Protein AF-A0A2E5HJ91-F1 (afdb_monomer)

Mean predicted aligned error: 7.05 Å

Structure (mmCIF, N/CA/C/O backbone):
data_AF-A0A2E5HJ91-F1
#
_entry.id   AF-A0A2E5HJ91-F1
#
loop_
_atom_site.group_PDB
_atom_site.id
_atom_site.type_symbol
_atom_site.label_atom_id
_atom_site.label_alt_id
_atom_site.label_comp_id
_atom_site.label_asym_id
_atom_site.label_entity_id
_atom_site.label_seq_id
_atom_site.pdbx_PDB_ins_code
_atom_site.Cartn_x
_atom_site.Cartn_y
_atom_site.Cartn_z
_atom_site.occupancy
_atom_site.B_iso_or_equiv
_atom_site.auth_seq_id
_atom_site.auth_comp_id
_atom_site.auth_asym_id
_atom_site.auth_atom_id
_atom_site.pdbx_PDB_model_num
ATOM 1 N N . MET A 1 1 ? 35.727 1.772 -7.667 1.00 57.59 1 MET A N 1
ATOM 2 C CA . MET A 1 1 ? 34.669 2.688 -8.154 1.00 57.59 1 MET A CA 1
ATOM 3 C C . MET A 1 1 ? 33.254 2.302 -7.682 1.00 57.59 1 MET A C 1
ATOM 5 O O . MET A 1 1 ? 32.363 3.127 -7.787 1.00 57.59 1 MET A O 1
ATOM 9 N N . SER A 1 2 ? 33.030 1.109 -7.103 1.00 76.69 2 SER A N 1
ATOM 10 C CA . SER A 1 2 ? 31.694 0.567 -6.776 1.00 76.69 2 SER A CA 1
ATOM 11 C C . SER A 1 2 ? 31.071 1.042 -5.450 1.00 76.69 2 SER A C 1
ATOM 13 O O . SER A 1 2 ? 29.870 1.290 -5.406 1.00 76.69 2 SER A O 1
ATOM 15 N N . ILE A 1 3 ? 31.854 1.215 -4.376 1.00 86.56 3 ILE A N 1
ATOM 16 C CA . ILE A 1 3 ? 31.324 1.603 -3.048 1.00 86.56 3 ILE A CA 1
ATOM 17 C C . ILE A 1 3 ? 30.774 3.040 -3.027 1.00 86.56 3 ILE A C 1
ATOM 19 O O . ILE A 1 3 ? 29.754 3.296 -2.390 1.00 86.56 3 ILE A O 1
ATOM 23 N N . LEU A 1 4 ? 31.407 3.957 -3.769 1.00 88.88 4 LEU A N 1
ATOM 24 C CA . LEU A 1 4 ? 30.994 5.365 -3.864 1.00 88.88 4 LEU A CA 1
ATOM 25 C C . LEU A 1 4 ? 29.628 5.555 -4.545 1.00 88.88 4 LEU A C 1
ATOM 27 O O . LEU A 1 4 ? 29.015 6.599 -4.365 1.00 88.88 4 LEU A O 1
ATOM 31 N N . ILE A 1 5 ? 29.152 4.563 -5.305 1.00 93.88 5 ILE A N 1
ATOM 32 C CA . ILE A 1 5 ? 27.813 4.549 -5.913 1.00 93.88 5 ILE A CA 1
ATOM 33 C C . ILE A 1 5 ? 26.846 3.719 -5.066 1.00 93.88 5 ILE A C 1
ATOM 35 O O . ILE A 1 5 ? 25.722 4.146 -4.814 1.00 93.88 5 ILE A O 1
ATOM 39 N N . LEU A 1 6 ? 27.293 2.558 -4.577 1.00 94.19 6 LEU A N 1
ATOM 40 C CA . LEU A 1 6 ? 26.449 1.636 -3.820 1.00 94.19 6 LEU A CA 1
ATOM 41 C C . LEU A 1 6 ? 25.923 2.245 -2.516 1.00 94.19 6 LEU A C 1
ATOM 43 O O . LEU A 1 6 ? 24.741 2.096 -2.225 1.00 94.19 6 LEU A O 1
ATOM 47 N N . ILE A 1 7 ? 26.768 2.932 -1.737 1.00 95.88 7 ILE A N 1
ATOM 48 C CA . ILE A 1 7 ? 26.336 3.518 -0.458 1.00 95.88 7 ILE A CA 1
ATOM 49 C C . ILE A 1 7 ? 25.258 4.596 -0.682 1.00 95.88 7 ILE A C 1
ATOM 51 O O . ILE A 1 7 ? 24.189 4.476 -0.080 1.00 95.88 7 ILE A O 1
ATOM 55 N N . PRO A 1 8 ? 25.455 5.605 -1.557 1.00 95.44 8 PRO A N 1
ATOM 56 C CA . PRO A 1 8 ? 24.397 6.565 -1.867 1.00 95.44 8 PRO A CA 1
ATOM 57 C C . PRO A 1 8 ? 23.131 5.920 -2.432 1.00 95.44 8 PRO A C 1
ATOM 59 O O . PRO A 1 8 ? 22.041 6.295 -2.012 1.00 95.44 8 PRO A O 1
ATOM 62 N N . ALA A 1 9 ? 23.256 4.933 -3.328 1.00 96.75 9 ALA A N 1
ATOM 63 C CA . ALA A 1 9 ? 22.115 4.203 -3.879 1.00 96.75 9 ALA A CA 1
ATOM 64 C C . ALA A 1 9 ? 21.312 3.482 -2.783 1.00 96.75 9 ALA A C 1
ATOM 66 O O . ALA A 1 9 ? 20.089 3.595 -2.738 1.00 96.75 9 ALA A O 1
ATOM 67 N N . ALA A 1 10 ? 21.994 2.795 -1.863 1.00 97.31 10 ALA A N 1
ATOM 68 C CA . ALA A 1 10 ? 21.364 2.115 -0.737 1.00 97.31 10 ALA A CA 1
ATOM 69 C C . ALA A 1 10 ? 20.653 3.105 0.196 1.00 97.31 10 ALA A C 1
ATOM 71 O O . ALA A 1 10 ? 19.482 2.919 0.515 1.00 97.31 10 ALA A O 1
ATOM 72 N N . ILE A 1 11 ? 21.323 4.191 0.590 1.00 97.81 11 ILE A N 1
ATOM 73 C CA . ILE A 1 11 ? 20.733 5.214 1.465 1.00 97.81 11 ILE A CA 1
ATOM 74 C C . ILE A 1 11 ? 19.507 5.853 0.798 1.00 97.81 11 ILE A C 1
ATOM 76 O O . ILE A 1 11 ? 18.452 5.948 1.426 1.00 97.81 11 ILE A O 1
ATOM 80 N N . ALA A 1 12 ? 19.626 6.248 -0.472 1.00 97.44 12 ALA A N 1
ATOM 81 C CA . ALA A 1 12 ? 18.547 6.876 -1.229 1.00 97.44 12 ALA A CA 1
ATOM 82 C C . ALA A 1 12 ? 17.372 5.925 -1.504 1.00 97.44 12 ALA A C 1
ATOM 84 O O . ALA A 1 12 ? 16.238 6.382 -1.598 1.00 97.44 12 ALA A O 1
ATOM 85 N N . GLY A 1 13 ? 17.614 4.616 -1.618 1.00 97.12 13 GLY A N 1
ATOM 86 C CA . GLY A 1 13 ? 16.552 3.620 -1.757 1.00 97.12 13 GLY A CA 1
ATOM 87 C C . GLY A 1 13 ? 15.851 3.294 -0.436 1.00 97.12 13 GLY A C 1
ATOM 88 O O . GLY A 1 13 ? 14.634 3.146 -0.414 1.00 97.12 13 GLY A O 1
ATOM 89 N N . ILE A 1 14 ? 16.593 3.219 0.674 1.00 98.31 14 ILE A N 1
ATOM 90 C CA . ILE A 1 14 ? 16.074 2.783 1.982 1.00 98.31 14 ILE A CA 1
ATOM 91 C C . ILE A 1 14 ? 15.371 3.918 2.726 1.00 98.31 14 ILE A C 1
ATOM 93 O O . ILE A 1 14 ? 14.223 3.772 3.147 1.00 98.31 14 ILE A O 1
ATOM 97 N N . VAL A 1 15 ? 16.051 5.052 2.919 1.00 98.38 15 VAL A N 1
ATOM 98 C CA . VAL A 1 15 ? 15.599 6.089 3.860 1.00 98.38 15 VAL A CA 1
ATOM 99 C C . VAL A 1 15 ? 14.235 6.672 3.471 1.00 98.38 15 VAL A C 1
ATOM 101 O O . VAL A 1 15 ? 13.348 6.687 4.328 1.00 98.38 15 VAL A O 1
ATOM 104 N N . PRO A 1 16 ? 13.993 7.090 2.212 1.00 98.06 16 PRO A N 1
ATOM 105 C CA . PRO A 1 16 ? 12.690 7.621 1.824 1.00 98.06 16 PRO A CA 1
ATOM 106 C C . PRO A 1 16 ? 11.561 6.597 1.964 1.00 98.06 16 PRO A C 1
ATOM 108 O O . PRO A 1 16 ? 10.458 6.967 2.356 1.00 98.06 16 PRO A O 1
ATOM 111 N N . MET A 1 17 ? 11.825 5.313 1.696 1.00 98.31 17 MET A N 1
ATOM 112 C CA . MET A 1 17 ? 10.803 4.263 1.778 1.00 98.31 17 MET A CA 1
ATOM 113 C C . MET A 1 17 ? 10.430 3.944 3.228 1.00 98.31 17 MET A C 1
ATOM 115 O O . MET A 1 17 ? 9.248 3.785 3.531 1.00 98.31 17 MET A O 1
ATOM 119 N N . LEU A 1 18 ? 11.407 3.941 4.144 1.00 98.12 18 LEU A N 1
ATOM 120 C CA . LEU A 1 18 ? 11.149 3.814 5.582 1.00 98.12 18 LEU A CA 1
ATOM 121 C C . LEU A 1 18 ? 10.367 5.012 6.138 1.00 98.12 18 LEU A C 1
ATOM 123 O O . LEU A 1 18 ? 9.458 4.8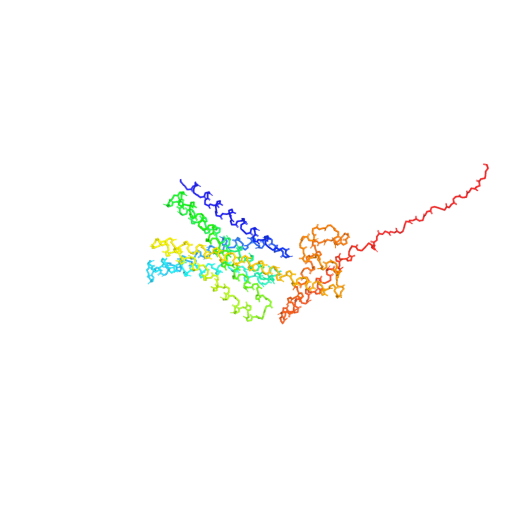36 6.953 1.00 98.12 18 LEU A O 1
ATOM 127 N N . ILE A 1 19 ? 10.676 6.229 5.681 1.00 97.69 19 ILE A N 1
ATOM 128 C CA . ILE A 1 19 ? 9.900 7.425 6.036 1.00 97.69 19 ILE A CA 1
ATOM 129 C C . ILE A 1 19 ? 8.469 7.290 5.506 1.00 97.69 19 ILE A C 1
ATOM 131 O O . ILE A 1 19 ? 7.522 7.465 6.270 1.00 97.69 19 ILE A O 1
ATOM 135 N N . ALA A 1 20 ? 8.300 6.927 4.233 1.00 96.81 20 ALA A N 1
ATOM 136 C CA . ALA A 1 20 ? 6.992 6.795 3.602 1.00 96.81 20 ALA A CA 1
ATOM 137 C C . ALA A 1 20 ? 6.108 5.758 4.311 1.00 96.81 20 ALA A C 1
ATOM 139 O O . ALA A 1 20 ? 4.974 6.075 4.669 1.00 96.81 20 ALA A O 1
ATOM 140 N N . VAL A 1 21 ? 6.622 4.553 4.596 1.00 96.62 21 VAL A N 1
ATOM 141 C CA . VAL A 1 21 ? 5.831 3.519 5.289 1.00 96.62 21 VAL A CA 1
ATOM 142 C C . VAL A 1 21 ? 5.484 3.941 6.718 1.00 96.62 21 VAL A C 1
ATOM 144 O O . VAL A 1 21 ? 4.377 3.678 7.179 1.00 96.62 21 VAL A O 1
ATOM 147 N N . THR A 1 22 ? 6.374 4.674 7.397 1.00 95.25 22 THR A N 1
ATOM 148 C CA . THR A 1 22 ? 6.100 5.226 8.734 1.00 95.25 22 THR A CA 1
ATOM 149 C C . THR A 1 22 ? 4.990 6.277 8.687 1.00 95.25 22 THR A C 1
ATOM 151 O O . THR A 1 22 ? 4.092 6.259 9.528 1.00 95.25 22 THR A O 1
ATOM 154 N N . VAL A 1 23 ? 5.011 7.166 7.688 1.00 93.62 23 VAL A N 1
ATOM 155 C CA . VAL A 1 23 ? 3.958 8.171 7.480 1.00 93.62 23 VAL A CA 1
ATOM 156 C C . VAL A 1 23 ? 2.615 7.495 7.215 1.00 93.62 23 VAL A C 1
ATOM 158 O O . VAL A 1 23 ? 1.631 7.862 7.852 1.00 93.62 23 VAL A O 1
ATOM 161 N N . ILE A 1 24 ? 2.573 6.482 6.340 1.00 91.94 24 ILE A N 1
ATOM 162 C CA . ILE A 1 24 ? 1.350 5.718 6.051 1.00 91.94 24 ILE A CA 1
ATOM 163 C C . ILE A 1 24 ? 0.840 4.989 7.296 1.00 91.94 24 ILE A C 1
ATOM 165 O O . ILE A 1 24 ? -0.343 5.080 7.610 1.00 91.94 24 ILE A O 1
ATOM 169 N N . TYR A 1 25 ? 1.724 4.339 8.051 1.00 91.50 25 TYR A N 1
ATOM 170 C CA . TYR A 1 25 ? 1.371 3.685 9.311 1.00 91.50 25 TYR A CA 1
ATOM 171 C C . TYR A 1 25 ? 0.753 4.664 10.326 1.00 91.50 25 TYR A C 1
ATOM 173 O O . TYR A 1 25 ? -0.153 4.310 11.077 1.00 91.50 25 TYR A O 1
ATOM 181 N N . TRP A 1 26 ? 1.198 5.922 10.341 1.00 88.69 26 TRP A N 1
ATOM 182 C CA . TRP A 1 26 ? 0.639 6.955 11.218 1.00 88.69 26 TRP A CA 1
ATOM 183 C C . TRP A 1 26 ? -0.689 7.545 10.738 1.00 88.69 26 TRP A C 1
ATOM 185 O O . TRP A 1 26 ? -1.338 8.249 11.522 1.00 88.69 26 TRP A O 1
ATOM 195 N N . LEU A 1 27 ? -1.108 7.277 9.496 1.00 82.31 27 LEU A N 1
ATOM 196 C CA . LEU A 1 27 ? -2.421 7.703 9.010 1.00 82.31 27 LEU A CA 1
ATOM 197 C C . LEU A 1 27 ? -3.549 7.012 9.774 1.00 82.31 27 LEU A C 1
ATOM 199 O O . LEU A 1 27 ? -4.577 7.649 10.000 1.00 82.31 27 LEU A O 1
ATOM 203 N N . ASP A 1 28 ? -3.346 5.776 10.233 1.00 79.69 28 ASP A N 1
ATOM 204 C CA . ASP A 1 28 ? -4.313 5.093 11.083 1.00 79.69 28 ASP A CA 1
ATOM 205 C C . ASP A 1 28 ? -4.305 5.649 12.516 1.00 79.69 28 ASP A C 1
ATOM 207 O O . ASP A 1 28 ? -3.309 5.633 13.257 1.00 79.69 28 ASP A O 1
ATOM 211 N N . ARG A 1 29 ? -5.458 6.202 12.900 1.00 75.94 29 ARG A N 1
ATOM 212 C CA . ARG A 1 29 ? -5.679 6.901 14.173 1.00 75.94 29 ARG A CA 1
ATOM 213 C C . ARG A 1 29 ? -6.589 6.135 15.128 1.00 75.94 29 ARG A C 1
ATOM 215 O O . ARG A 1 29 ? -6.616 6.480 16.317 1.00 75.94 29 ARG A O 1
ATOM 222 N N . TYR A 1 30 ? -7.354 5.165 14.633 1.00 71.50 30 TYR A N 1
ATOM 223 C CA . TYR A 1 30 ? -8.447 4.549 15.386 1.00 71.50 30 TYR A CA 1
ATOM 224 C C . TYR A 1 30 ? -8.104 3.135 15.834 1.00 71.50 30 TYR A C 1
ATOM 226 O O . TYR A 1 30 ? -8.298 2.837 17.016 1.00 71.50 30 TYR A O 1
ATOM 234 N N . GLU A 1 31 ? -7.524 2.320 14.953 1.00 73.88 31 GLU A N 1
ATOM 235 C CA . GLU A 1 31 ? -7.209 0.919 15.230 1.00 73.88 31 GLU A CA 1
ATOM 236 C C . GLU A 1 31 ? -5.851 0.518 14.646 1.00 73.88 31 GLU A C 1
ATOM 238 O O . GLU A 1 31 ? -5.748 -0.395 13.844 1.00 73.88 31 GLU A O 1
ATOM 243 N N . ARG A 1 32 ? -4.784 1.180 15.116 1.00 79.94 32 ARG A N 1
ATOM 244 C CA . ARG A 1 32 ? -3.428 0.931 14.611 1.00 79.94 32 ARG A CA 1
ATOM 245 C C . ARG A 1 32 ? -3.076 -0.547 14.571 1.00 79.94 32 ARG A C 1
ATOM 247 O O . ARG A 1 32 ? -3.004 -1.212 15.612 1.00 79.94 32 ARG A O 1
ATOM 254 N N . GLU A 1 33 ? -2.738 -0.985 13.370 1.00 85.31 33 GLU A N 1
ATOM 255 C CA . GLU A 1 33 ? -2.233 -2.320 13.121 1.00 85.31 33 GLU A CA 1
ATOM 256 C C . GLU A 1 33 ? -0.930 -2.608 13.887 1.00 85.31 33 GLU A C 1
ATOM 258 O O . GLU A 1 33 ? -0.134 -1.703 14.162 1.00 85.31 33 GLU A O 1
ATOM 263 N N . PRO A 1 34 ? -0.655 -3.870 14.257 1.00 89.62 34 PRO A N 1
ATOM 264 C CA . PRO A 1 34 ? 0.615 -4.224 14.866 1.00 89.62 34 PRO A CA 1
ATOM 265 C C . PRO A 1 34 ? 1.779 -3.867 13.936 1.00 89.62 34 PRO A C 1
ATOM 267 O O . PRO A 1 34 ? 1.899 -4.400 12.834 1.00 89.62 34 PRO A O 1
ATOM 270 N N . TRP A 1 35 ? 2.686 -3.003 14.401 1.00 92.44 35 TRP A N 1
ATOM 271 C CA . TRP A 1 35 ? 3.810 -2.520 13.586 1.00 92.44 35 TRP A CA 1
ATOM 272 C C . TRP A 1 35 ? 4.659 -3.656 12.989 1.00 92.44 35 TRP A C 1
ATOM 274 O O . TRP A 1 35 ? 5.201 -3.513 11.897 1.00 92.44 35 TRP A O 1
ATOM 284 N N . TRP A 1 36 ? 4.758 -4.796 13.684 1.00 94.12 36 TRP A N 1
ATOM 285 C CA . TRP A 1 36 ? 5.512 -5.959 13.220 1.00 94.12 36 TRP A CA 1
ATOM 286 C C . TRP A 1 36 ? 4.867 -6.627 11.997 1.00 94.12 36 TRP A C 1
ATOM 288 O O . TRP A 1 36 ? 5.593 -7.156 11.161 1.00 94.12 36 TRP A O 1
ATOM 298 N N . LEU A 1 37 ? 3.535 -6.571 11.851 1.00 95.38 37 LEU A N 1
ATOM 299 C CA . LEU A 1 37 ? 2.841 -7.052 10.653 1.00 95.38 37 LEU A CA 1
ATOM 300 C C . LEU A 1 37 ? 3.120 -6.130 9.470 1.00 95.38 37 LEU A C 1
ATOM 302 O O . LEU A 1 37 ? 3.474 -6.607 8.396 1.00 95.38 37 LEU A O 1
ATOM 306 N N . VAL A 1 38 ? 3.037 -4.813 9.678 1.00 96.69 38 VAL A N 1
ATOM 307 C CA . VAL A 1 38 ? 3.376 -3.820 8.646 1.00 96.69 38 VAL A CA 1
ATOM 308 C C . VAL A 1 38 ? 4.830 -3.991 8.200 1.00 96.69 38 VAL A C 1
ATOM 310 O O . VAL A 1 38 ? 5.109 -4.026 7.003 1.00 96.69 38 VAL A O 1
ATOM 313 N N . ALA A 1 39 ? 5.752 -4.180 9.149 1.00 97.38 39 ALA A N 1
ATOM 314 C CA . ALA A 1 39 ? 7.156 -4.456 8.862 1.00 97.38 39 ALA A CA 1
ATOM 315 C C . ALA A 1 39 ? 7.346 -5.776 8.099 1.00 97.38 39 ALA A C 1
ATOM 317 O O . ALA A 1 39 ? 8.118 -5.816 7.148 1.00 97.38 39 ALA A O 1
ATOM 318 N N . LEU A 1 40 ? 6.628 -6.843 8.463 1.00 97.81 40 LEU A N 1
ATOM 319 C CA . LEU A 1 40 ? 6.690 -8.126 7.761 1.00 97.81 40 LEU A CA 1
ATOM 320 C C . LEU A 1 40 ? 6.191 -8.006 6.318 1.00 97.81 40 LEU A C 1
ATOM 322 O O . LEU A 1 40 ? 6.826 -8.542 5.415 1.00 97.81 40 LEU A O 1
ATOM 326 N N . VAL A 1 41 ? 5.098 -7.279 6.083 1.00 98.19 41 VAL A N 1
ATOM 327 C CA . VAL A 1 41 ? 4.562 -7.050 4.733 1.00 98.19 41 VAL A CA 1
ATOM 328 C C . VAL A 1 41 ? 5.491 -6.159 3.905 1.00 98.19 41 VAL A C 1
ATOM 330 O O . VAL A 1 41 ? 5.727 -6.443 2.733 1.00 98.19 41 VAL A O 1
ATOM 333 N N . PHE A 1 42 ? 6.088 -5.135 4.516 1.00 98.62 42 PHE A N 1
ATOM 334 C CA . PHE A 1 42 ? 7.126 -4.325 3.879 1.00 98.62 42 PHE A CA 1
ATOM 335 C C . PHE A 1 42 ? 8.347 -5.169 3.487 1.00 98.62 42 PHE A C 1
ATOM 337 O O . PHE A 1 42 ? 8.801 -5.122 2.345 1.00 98.62 42 PHE A O 1
ATOM 344 N N . LEU A 1 43 ? 8.855 -5.995 4.407 1.00 98.50 43 LEU A N 1
ATOM 345 C CA . LEU A 1 43 ? 9.980 -6.895 4.145 1.00 98.50 43 LEU A CA 1
ATOM 346 C C . LEU A 1 43 ? 9.632 -7.957 3.101 1.00 98.50 43 LEU A C 1
ATOM 348 O O . LEU A 1 43 ? 10.480 -8.294 2.275 1.00 98.50 43 LEU A O 1
ATOM 352 N N . TRP A 1 44 ? 8.390 -8.449 3.092 1.00 98.69 44 TRP A N 1
ATOM 353 C CA . TRP A 1 44 ? 7.909 -9.302 2.016 1.00 98.69 44 TRP A CA 1
ATOM 354 C C . TRP A 1 44 ? 7.998 -8.575 0.684 1.00 98.69 44 TRP A C 1
ATOM 356 O O . TRP A 1 44 ? 8.622 -9.108 -0.220 1.00 98.69 44 TRP A O 1
ATOM 366 N N . GLY A 1 45 ? 7.443 -7.366 0.560 1.00 98.56 45 GLY A N 1
ATOM 367 C CA . GLY A 1 45 ? 7.543 -6.573 -0.665 1.00 98.56 45 GLY A CA 1
ATOM 368 C C . GLY A 1 45 ? 8.988 -6.425 -1.138 1.00 98.56 45 GLY A C 1
ATOM 369 O O . GLY A 1 45 ? 9.286 -6.714 -2.292 1.00 98.56 45 GLY A O 1
ATOM 370 N N . ALA A 1 46 ? 9.888 -6.076 -0.216 1.00 98.56 46 ALA A N 1
ATOM 371 C CA . ALA A 1 46 ? 11.302 -5.847 -0.489 1.00 98.56 46 ALA A CA 1
ATOM 372 C C . ALA A 1 46 ? 12.083 -7.091 -0.926 1.00 98.56 46 ALA A C 1
ATOM 374 O O . ALA A 1 46 ? 12.979 -6.984 -1.764 1.00 98.56 46 ALA A O 1
ATOM 375 N N . ILE A 1 47 ? 11.788 -8.251 -0.337 1.00 98.19 47 ILE A N 1
ATOM 376 C CA . ILE A 1 47 ? 12.575 -9.475 -0.526 1.00 98.19 47 ILE A CA 1
ATOM 377 C C . ILE A 1 47 ? 11.788 -10.495 -1.343 1.00 98.19 47 ILE A C 1
ATOM 379 O O . ILE A 1 47 ? 12.230 -10.896 -2.414 1.00 98.19 47 ILE A O 1
ATOM 383 N N . GLY A 1 48 ? 10.625 -10.914 -0.845 1.00 97.69 48 GLY A N 1
ATOM 384 C CA . GLY A 1 48 ? 9.766 -11.900 -1.499 1.00 97.69 48 GLY A CA 1
ATOM 385 C C . GLY A 1 48 ? 9.160 -11.361 -2.792 1.00 97.69 48 GLY A C 1
ATOM 386 O O . GLY A 1 48 ? 9.389 -11.927 -3.855 1.00 97.69 48 GLY A O 1
ATOM 387 N N . GLY A 1 49 ? 8.439 -10.242 -2.717 1.00 97.62 49 GLY A N 1
ATOM 388 C CA . GLY A 1 49 ? 7.805 -9.577 -3.853 1.00 97.62 49 GLY A CA 1
ATOM 389 C C . GLY A 1 49 ? 8.804 -9.278 -4.966 1.00 97.62 49 GLY A C 1
ATOM 390 O O . GLY A 1 49 ? 8.612 -9.750 -6.088 1.00 97.62 49 GLY A O 1
ATOM 391 N N . THR A 1 50 ? 9.891 -8.570 -4.641 1.00 97.50 50 THR A N 1
ATOM 392 C CA . THR A 1 50 ? 10.959 -8.246 -5.600 1.00 97.50 50 THR A CA 1
ATOM 393 C C . THR A 1 50 ? 11.692 -9.488 -6.093 1.00 97.50 50 THR A C 1
ATOM 395 O O . THR A 1 50 ? 11.886 -9.633 -7.292 1.00 97.50 50 THR A O 1
ATOM 398 N N . GLY A 1 51 ? 12.065 -10.424 -5.215 1.00 97.00 51 GLY A N 1
ATOM 399 C CA . GLY A 1 51 ? 12.801 -11.632 -5.600 1.00 97.00 51 GLY A CA 1
ATOM 400 C C . GLY A 1 51 ? 12.011 -12.540 -6.546 1.00 97.00 51 GLY A C 1
ATOM 401 O O . GLY A 1 51 ? 12.503 -12.889 -7.621 1.00 97.00 51 GLY A O 1
ATOM 402 N N . PHE A 1 52 ? 10.766 -12.876 -6.189 1.00 96.94 52 PHE A N 1
ATOM 403 C CA . PHE A 1 52 ? 9.875 -13.645 -7.064 1.00 96.94 52 PHE A CA 1
ATOM 404 C C . PHE A 1 52 ? 9.527 -12.868 -8.335 1.00 96.94 52 PHE A C 1
ATOM 406 O O . PHE A 1 52 ? 9.527 -13.451 -9.417 1.00 96.94 52 PHE A O 1
ATOM 413 N N . GLY A 1 53 ? 9.282 -11.558 -8.219 1.00 97.00 53 GLY A N 1
ATOM 414 C CA . GLY A 1 53 ? 9.015 -10.677 -9.354 1.00 97.00 53 GLY A CA 1
ATOM 415 C C . GLY A 1 53 ? 10.153 -10.703 -10.371 1.00 97.00 53 GLY A C 1
ATOM 416 O O . GLY A 1 53 ? 9.928 -11.038 -11.530 1.00 97.00 53 GLY A O 1
ATOM 417 N N . CYS A 1 54 ? 11.392 -10.468 -9.932 1.00 95.81 54 CYS A N 1
ATOM 418 C CA . CYS A 1 54 ? 12.581 -10.526 -10.781 1.00 95.81 54 CYS A CA 1
ATOM 419 C C . CYS A 1 54 ? 12.762 -11.896 -11.448 1.00 95.81 54 CYS A C 1
ATOM 421 O O . CYS A 1 54 ? 13.070 -11.950 -12.640 1.00 95.81 54 CYS A O 1
ATOM 423 N N . PHE A 1 55 ? 12.562 -12.996 -10.715 1.00 97.00 55 PHE A N 1
ATOM 424 C CA . PHE A 1 55 ? 12.675 -14.351 -11.265 1.00 97.00 55 PHE A CA 1
ATOM 425 C C . PHE A 1 55 ? 11.647 -14.611 -12.377 1.00 97.00 55 PHE A C 1
ATOM 427 O O . PHE A 1 55 ? 12.008 -15.025 -13.484 1.00 97.00 55 PHE A O 1
ATOM 434 N N . CYS A 1 56 ? 10.372 -14.327 -12.102 1.00 97.25 56 CYS A N 1
ATOM 435 C CA . CYS A 1 56 ? 9.282 -14.508 -13.055 1.00 97.25 56 CYS A CA 1
ATOM 436 C C . CYS A 1 56 ? 9.436 -13.581 -14.267 1.00 97.25 56 CYS A C 1
ATOM 438 O O . CYS A 1 56 ? 9.364 -14.055 -15.400 1.00 97.25 56 CYS A O 1
ATOM 440 N N . ASN A 1 57 ? 9.722 -12.294 -14.043 1.00 96.81 57 ASN A N 1
ATOM 441 C CA . ASN A 1 57 ? 9.945 -11.315 -15.106 1.00 96.81 57 ASN A CA 1
ATOM 442 C C . ASN A 1 57 ? 11.079 -11.762 -16.028 1.00 96.81 57 ASN A C 1
ATOM 444 O O . ASN A 1 57 ? 10.876 -11.843 -17.233 1.00 96.81 57 ASN A O 1
ATOM 448 N N . SER A 1 58 ? 12.243 -12.120 -15.477 1.00 94.69 58 SER A N 1
ATOM 449 C CA . SER A 1 58 ? 13.402 -12.527 -16.286 1.00 94.69 58 SER A CA 1
ATOM 450 C C . SER A 1 58 ? 13.094 -13.756 -17.143 1.00 94.69 58 S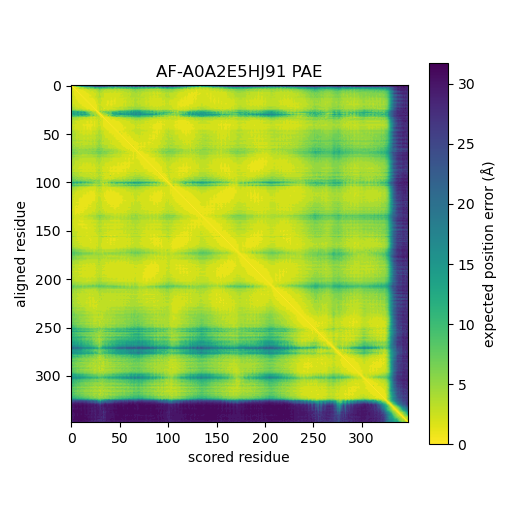ER A C 1
ATOM 452 O O . SER A 1 58 ? 13.451 -13.799 -18.317 1.00 94.69 58 SER A O 1
ATOM 454 N N . THR A 1 59 ? 12.383 -14.735 -16.575 1.00 96.81 59 THR A N 1
ATOM 455 C CA . THR A 1 59 ? 12.015 -15.973 -17.277 1.00 96.81 59 THR A CA 1
ATOM 456 C C . THR A 1 59 ? 11.015 -15.710 -18.404 1.00 96.81 59 THR A C 1
ATOM 458 O O . THR A 1 59 ? 11.207 -16.169 -19.528 1.00 96.81 59 THR A O 1
ATOM 461 N N . ILE A 1 60 ? 9.952 -14.951 -18.123 1.00 97.12 60 ILE A N 1
ATOM 462 C CA . ILE A 1 60 ? 8.894 -14.666 -19.099 1.00 97.12 60 ILE A CA 1
ATOM 463 C C . ILE A 1 60 ? 9.420 -13.745 -20.206 1.00 97.12 60 ILE A C 1
ATOM 465 O O . ILE A 1 60 ? 9.169 -14.007 -21.380 1.00 97.12 60 ILE A O 1
ATOM 469 N N . ILE A 1 61 ? 10.187 -12.706 -19.859 1.00 96.38 61 ILE A N 1
ATOM 470 C CA . ILE A 1 61 ? 10.752 -11.755 -20.826 1.00 96.38 61 ILE A CA 1
ATOM 471 C C . ILE A 1 61 ? 11.757 -12.447 -21.751 1.00 96.38 61 ILE A C 1
ATOM 473 O O . ILE A 1 61 ? 11.713 -12.204 -22.952 1.00 96.38 61 ILE A O 1
ATOM 477 N N . ALA A 1 62 ? 12.593 -13.360 -21.244 1.00 96.50 62 ALA A N 1
ATOM 478 C CA . ALA A 1 62 ? 13.484 -14.158 -22.091 1.00 96.50 62 ALA A CA 1
ATOM 479 C C . ALA A 1 62 ? 12.708 -15.046 -23.083 1.00 96.50 62 ALA A C 1
ATOM 481 O O . ALA A 1 62 ? 13.107 -15.201 -24.238 1.00 96.50 62 ALA A O 1
ATOM 482 N N . GLY A 1 63 ? 11.568 -15.602 -22.659 1.00 96.88 63 GLY A N 1
ATOM 483 C CA . GLY A 1 63 ? 10.663 -16.328 -23.551 1.00 96.88 63 GLY A CA 1
ATOM 484 C C . GLY A 1 63 ? 10.051 -15.430 -24.630 1.00 96.88 63 GLY A C 1
ATOM 485 O O . GLY A 1 63 ? 10.026 -15.809 -25.800 1.00 96.88 63 GLY A O 1
ATOM 486 N N . VAL A 1 64 ? 9.604 -14.224 -24.259 1.00 96.75 64 VAL A N 1
ATOM 487 C CA . VAL A 1 64 ? 9.091 -13.219 -25.207 1.00 96.75 64 VAL A CA 1
ATOM 488 C C . VAL A 1 64 ? 10.166 -12.821 -26.215 1.00 96.75 64 VAL A C 1
ATOM 490 O O . VAL A 1 64 ? 9.881 -12.808 -27.407 1.00 96.75 64 VAL A O 1
ATOM 493 N N . ASP A 1 65 ? 11.392 -12.561 -25.763 1.00 96.94 65 ASP A N 1
ATOM 494 C CA . ASP A 1 65 ? 12.532 -12.246 -26.630 1.00 96.94 65 ASP A CA 1
ATOM 495 C C . ASP A 1 65 ? 12.814 -13.380 -27.626 1.00 96.94 65 ASP A C 1
ATOM 497 O O . ASP A 1 65 ? 12.915 -13.155 -28.829 1.00 96.94 65 ASP A O 1
ATOM 501 N N . THR A 1 66 ? 12.812 -14.628 -27.150 1.00 97.31 66 THR A N 1
ATOM 502 C CA . THR A 1 66 ? 13.050 -15.810 -27.994 1.00 97.31 66 THR A CA 1
ATOM 503 C C . THR A 1 66 ? 11.984 -15.985 -29.085 1.00 97.31 66 THR A C 1
ATOM 505 O O . THR A 1 66 ? 12.299 -16.423 -30.190 1.00 97.31 66 THR A O 1
ATOM 508 N N . VAL A 1 67 ? 10.716 -15.683 -28.784 1.00 97.31 67 VAL A N 1
ATOM 509 C CA . VAL A 1 67 ? 9.581 -15.961 -29.684 1.00 97.31 67 VAL A CA 1
ATOM 510 C C . VAL A 1 67 ? 9.225 -14.767 -30.573 1.00 97.31 67 VAL A C 1
ATOM 512 O O . VAL A 1 67 ? 8.867 -14.957 -31.734 1.00 97.31 67 VAL A O 1
ATOM 515 N N . LEU A 1 68 ? 9.285 -13.549 -30.032 1.00 96.75 68 LEU A N 1
ATOM 516 C CA . LEU A 1 68 ? 8.806 -12.316 -30.671 1.00 96.75 68 LEU A CA 1
ATOM 517 C C . LEU A 1 68 ? 9.931 -11.314 -30.978 1.00 96.75 68 LEU A C 1
ATOM 519 O O . LEU A 1 68 ? 9.685 -10.330 -31.675 1.00 96.75 68 LEU A O 1
ATOM 523 N N . GLY A 1 69 ? 11.149 -11.562 -30.493 1.00 96.88 69 GLY A N 1
ATOM 524 C CA . GLY A 1 69 ? 12.322 -10.717 -30.697 1.00 96.88 69 GLY A CA 1
ATOM 525 C C . GLY A 1 69 ? 12.494 -9.604 -29.659 1.00 96.88 69 GLY A C 1
ATOM 526 O O . GLY A 1 69 ? 11.572 -9.240 -28.921 1.00 96.88 69 GLY A O 1
ATOM 527 N N . ALA A 1 70 ? 13.696 -9.024 -29.656 1.00 94.62 70 ALA A N 1
ATOM 528 C CA . ALA A 1 70 ? 14.137 -8.046 -28.662 1.00 94.62 70 ALA A CA 1
ATOM 529 C C . ALA A 1 70 ? 13.280 -6.776 -28.630 1.00 94.62 70 ALA A C 1
ATOM 531 O O . ALA A 1 70 ? 12.965 -6.269 -27.554 1.00 94.62 70 ALA A O 1
ATOM 532 N N . ASP A 1 71 ? 12.846 -6.281 -29.791 1.00 93.50 71 ASP A N 1
ATOM 533 C CA . ASP A 1 71 ? 12.007 -5.081 -29.866 1.00 93.50 71 ASP A CA 1
ATOM 534 C C . ASP A 1 71 ? 10.663 -5.295 -29.162 1.00 93.50 71 ASP A C 1
ATOM 536 O O . ASP A 1 71 ? 10.220 -4.445 -28.387 1.00 93.50 71 ASP A O 1
ATOM 540 N N . ALA A 1 72 ? 10.038 -6.460 -29.365 1.00 94.69 72 ALA A N 1
ATOM 541 C CA . ALA A 1 72 ? 8.809 -6.819 -28.669 1.00 94.69 72 ALA A CA 1
ATOM 542 C C . ALA A 1 72 ? 9.057 -6.995 -27.164 1.00 94.69 72 ALA A C 1
ATOM 544 O O . ALA A 1 72 ? 8.270 -6.499 -26.356 1.00 94.69 72 ALA A O 1
ATOM 545 N N . ALA A 1 73 ? 10.159 -7.641 -26.772 1.00 95.44 73 ALA A N 1
ATOM 546 C CA . ALA A 1 73 ? 10.520 -7.841 -25.368 1.00 95.44 73 ALA A CA 1
ATOM 547 C C . ALA A 1 73 ? 10.753 -6.520 -24.612 1.00 95.44 73 ALA A C 1
ATOM 549 O O . ALA A 1 73 ? 10.290 -6.378 -23.478 1.00 95.44 73 ALA A O 1
ATOM 550 N N . ASN A 1 74 ? 11.379 -5.529 -25.256 1.00 93.69 74 ASN A N 1
ATOM 551 C CA . ASN A 1 74 ? 11.634 -4.198 -24.691 1.00 93.69 74 ASN A CA 1
ATOM 552 C C . ASN A 1 74 ? 10.351 -3.404 -24.392 1.00 93.69 74 ASN A C 1
ATOM 554 O O . ASN A 1 74 ? 10.362 -2.518 -23.537 1.00 93.69 74 ASN A O 1
ATOM 558 N N . TRP A 1 75 ? 9.241 -3.733 -25.057 1.00 96.00 75 TRP A N 1
ATOM 559 C CA . TRP A 1 75 ? 7.924 -3.157 -24.783 1.00 96.00 75 TRP A CA 1
ATOM 560 C C . TRP A 1 75 ? 7.088 -4.035 -23.855 1.00 96.00 75 TRP A C 1
ATOM 562 O O . TRP A 1 75 ? 6.654 -3.595 -22.793 1.00 96.00 75 TRP A O 1
ATOM 572 N N . ILE A 1 76 ? 6.867 -5.292 -24.234 1.00 97.19 76 ILE A N 1
ATOM 573 C CA . ILE A 1 76 ? 5.975 -6.217 -23.526 1.00 97.19 76 ILE A CA 1
ATOM 574 C C . ILE A 1 76 ? 6.492 -6.501 -22.113 1.00 97.19 76 ILE A C 1
ATOM 576 O O . ILE A 1 76 ? 5.696 -6.589 -21.178 1.00 97.19 76 ILE A O 1
ATOM 580 N N . GLY A 1 77 ? 7.810 -6.604 -21.933 1.00 97.38 77 GLY A N 1
ATOM 581 C CA . GLY A 1 77 ? 8.424 -6.884 -20.640 1.00 97.38 77 GLY A CA 1
ATOM 582 C C . GLY A 1 77 ? 8.076 -5.850 -19.568 1.00 97.38 77 GLY A C 1
ATOM 583 O O . GLY A 1 77 ? 7.354 -6.183 -18.626 1.00 97.38 77 GLY A O 1
ATOM 584 N N . PRO A 1 78 ? 8.535 -4.594 -19.695 1.00 96.25 78 PRO A N 1
ATOM 585 C CA . PRO A 1 78 ? 8.263 -3.568 -18.694 1.00 96.25 78 PRO A CA 1
ATOM 586 C C . PRO A 1 78 ? 6.794 -3.128 -18.658 1.00 96.25 78 PRO A C 1
ATOM 588 O O . PRO A 1 78 ? 6.298 -2.803 -17.584 1.00 96.25 78 PRO A O 1
ATOM 591 N N . VAL A 1 79 ? 6.074 -3.108 -19.787 1.00 98.00 79 VAL A N 1
ATOM 592 C CA . VAL A 1 79 ? 4.718 -2.522 -19.843 1.00 98.00 79 VAL A CA 1
ATOM 593 C C . VAL A 1 79 ? 3.620 -3.517 -19.470 1.00 98.00 79 VAL A C 1
ATOM 595 O O . VAL A 1 79 ? 2.590 -3.112 -18.940 1.00 98.00 79 VAL A O 1
ATOM 598 N N . ILE A 1 80 ? 3.815 -4.812 -19.733 1.00 98.12 80 ILE A N 1
ATOM 599 C CA . ILE A 1 80 ? 2.776 -5.834 -19.538 1.00 98.12 80 ILE A CA 1
ATOM 600 C C . ILE A 1 80 ? 3.222 -6.868 -18.507 1.00 98.12 80 ILE A C 1
ATOM 602 O O . ILE A 1 80 ? 2.544 -7.054 -17.498 1.00 98.12 80 ILE A O 1
ATOM 606 N N . VAL A 1 81 ? 4.358 -7.532 -18.733 1.00 98.19 81 VAL A N 1
ATOM 607 C CA . VAL A 1 81 ? 4.804 -8.653 -17.888 1.00 98.19 81 VAL A CA 1
ATOM 608 C C . VAL A 1 81 ? 5.092 -8.181 -16.467 1.00 98.19 81 VAL A C 1
ATOM 610 O O . VAL A 1 81 ? 4.521 -8.733 -15.528 1.00 98.19 81 VAL A O 1
ATOM 613 N N . ALA A 1 82 ? 5.911 -7.140 -16.310 1.00 97.69 82 ALA A N 1
ATOM 614 C CA . ALA A 1 82 ? 6.298 -6.625 -15.002 1.00 97.69 82 ALA A CA 1
ATOM 615 C C . ALA A 1 82 ? 5.082 -6.199 -14.149 1.00 97.69 82 ALA A C 1
ATOM 617 O O . ALA A 1 82 ? 4.925 -6.739 -13.055 1.00 97.69 82 ALA A O 1
ATOM 618 N N . PRO A 1 83 ? 4.143 -5.357 -14.624 1.00 98.38 83 PRO A N 1
ATOM 619 C CA . PRO A 1 83 ? 2.945 -5.011 -13.858 1.00 98.38 83 PRO A CA 1
ATOM 620 C C . PRO A 1 83 ? 2.090 -6.216 -13.467 1.00 98.38 83 PRO A C 1
ATOM 622 O O . PRO A 1 83 ? 1.654 -6.315 -12.320 1.00 98.38 83 PRO A O 1
ATOM 625 N N . LEU A 1 84 ? 1.861 -7.150 -14.397 1.00 98.50 84 LEU A N 1
ATOM 626 C CA . LEU A 1 84 ? 1.046 -8.333 -14.127 1.00 98.50 84 LEU A CA 1
ATOM 627 C C . LEU A 1 84 ? 1.673 -9.217 -13.048 1.00 98.50 84 LEU A C 1
ATOM 629 O O . LEU A 1 84 ? 0.975 -9.654 -12.134 1.00 98.50 84 LEU A O 1
ATOM 633 N N . VAL A 1 85 ? 2.972 -9.483 -13.156 1.00 98.38 85 VAL A N 1
ATOM 634 C CA . VAL A 1 85 ? 3.698 -10.370 -12.246 1.00 98.38 85 VAL A CA 1
ATOM 635 C C . VAL A 1 85 ? 3.905 -9.700 -10.895 1.00 98.38 85 VAL A C 1
ATOM 637 O O . VAL A 1 85 ? 3.582 -10.275 -9.857 1.00 98.38 85 VAL A O 1
ATOM 640 N N . GLU A 1 86 ? 4.432 -8.482 -10.887 1.00 98.50 86 GLU A N 1
ATOM 641 C CA . GLU A 1 86 ? 4.892 -7.847 -9.660 1.00 98.50 86 GLU A CA 1
ATOM 642 C C . GLU A 1 86 ? 3.749 -7.442 -8.737 1.00 98.50 86 GLU A C 1
ATOM 644 O O . GLU A 1 86 ? 3.891 -7.545 -7.522 1.00 98.50 86 GLU A O 1
ATOM 649 N N . GLU A 1 87 ? 2.609 -6.983 -9.265 1.00 98.44 87 GLU A N 1
ATOM 650 C CA . GLU A 1 87 ? 1.471 -6.668 -8.393 1.00 98.44 87 GLU A CA 1
ATOM 651 C C . GLU A 1 87 ? 0.938 -7.933 -7.706 1.00 98.44 87 GLU A C 1
ATOM 653 O O . GLU A 1 87 ? 0.594 -7.891 -6.523 1.00 98.44 87 GLU A O 1
ATOM 658 N N . VAL A 1 88 ? 0.933 -9.082 -8.398 1.00 98.06 88 VAL A N 1
ATOM 659 C CA . VAL A 1 88 ? 0.543 -10.363 -7.785 1.00 98.06 88 VAL A CA 1
ATOM 660 C C . VAL A 1 88 ? 1.525 -10.744 -6.683 1.00 98.06 88 VAL A C 1
ATOM 662 O O . VAL A 1 88 ? 1.092 -11.058 -5.574 1.00 98.06 88 VAL A O 1
ATOM 665 N N . THR A 1 89 ? 2.837 -10.699 -6.946 1.00 98.19 89 THR A N 1
ATOM 666 C CA . THR A 1 89 ? 3.843 -11.138 -5.962 1.00 98.19 89 THR A CA 1
ATOM 667 C C . THR A 1 89 ? 3.852 -10.268 -4.705 1.00 98.19 89 THR A C 1
ATOM 669 O O . THR A 1 89 ? 4.049 -10.791 -3.604 1.00 98.19 89 THR A O 1
ATOM 672 N N . LYS A 1 90 ? 3.583 -8.962 -4.832 1.00 98.44 90 LYS A N 1
ATOM 673 C CA . LYS A 1 90 ? 3.478 -8.024 -3.700 1.00 98.44 90 LYS A CA 1
ATOM 674 C C . LYS A 1 90 ? 2.322 -8.370 -2.756 1.00 98.44 90 LYS A C 1
ATOM 676 O O . LYS A 1 90 ? 2.499 -8.318 -1.540 1.00 98.44 90 LYS A O 1
ATOM 681 N N . ILE A 1 91 ? 1.158 -8.743 -3.293 1.00 96.69 91 ILE A N 1
ATOM 682 C CA . ILE A 1 91 ? -0.095 -8.886 -2.526 1.00 96.69 91 ILE A CA 1
ATOM 683 C C . ILE A 1 91 ? -0.267 -10.269 -1.875 1.00 96.69 91 ILE A C 1
ATOM 685 O O . ILE A 1 91 ? -1.130 -10.428 -1.013 1.00 96.69 91 ILE A O 1
ATOM 689 N N . ILE A 1 92 ? 0.587 -11.254 -2.182 1.00 96.75 92 ILE A N 1
ATOM 690 C CA . ILE A 1 92 ? 0.536 -12.613 -1.595 1.00 96.75 92 ILE A CA 1
ATOM 691 C C . ILE A 1 92 ? 0.272 -12.629 -0.070 1.00 96.75 92 ILE A C 1
ATOM 693 O O . ILE A 1 92 ? -0.642 -13.345 0.349 1.00 96.75 92 ILE A O 1
ATOM 697 N N . PRO A 1 93 ? 0.970 -11.846 0.782 1.00 96.12 93 PRO A N 1
ATOM 698 C CA . PRO A 1 93 ? 0.742 -11.883 2.225 1.00 96.12 93 PRO A CA 1
ATOM 699 C C . PRO A 1 93 ? -0.662 -11.427 2.614 1.00 96.12 93 PRO A C 1
ATOM 701 O O . PRO A 1 93 ? -1.217 -11.940 3.580 1.00 96.12 93 PRO A O 1
ATOM 704 N N . LEU A 1 94 ? -1.269 -10.502 1.864 1.00 95.31 94 LEU A N 1
ATOM 705 C CA . LEU A 1 94 ? -2.597 -9.976 2.179 1.00 95.31 94 LEU A CA 1
ATOM 706 C C . LEU A 1 94 ? -3.679 -11.052 2.040 1.00 95.31 94 LEU A C 1
ATOM 708 O O . LEU A 1 94 ? -4.630 -11.053 2.819 1.00 95.31 94 LEU A O 1
ATOM 712 N N . PHE A 1 95 ? -3.511 -12.019 1.132 1.00 92.38 95 PHE A N 1
ATOM 713 C CA . PHE A 1 95 ? -4.407 -13.177 1.053 1.00 92.38 95 PHE A CA 1
ATOM 714 C C . PHE A 1 95 ? -4.308 -14.097 2.274 1.00 92.38 95 PHE A C 1
ATOM 716 O O . PHE A 1 95 ? -5.265 -14.807 2.561 1.00 92.38 95 PHE A O 1
ATOM 723 N N . ALA A 1 96 ? -3.202 -14.075 3.022 1.00 91.25 96 ALA A N 1
ATOM 724 C CA . ALA A 1 96 ? -3.126 -14.723 4.331 1.00 91.25 96 ALA A CA 1
ATOM 725 C C . ALA A 1 96 ? -3.687 -13.814 5.442 1.00 91.25 96 ALA A C 1
ATOM 727 O O . ALA A 1 96 ? -4.432 -14.277 6.308 1.00 91.25 96 ALA A O 1
ATOM 728 N N . LEU A 1 97 ? -3.388 -12.509 5.402 1.00 91.31 97 LEU A N 1
ATOM 729 C CA . LEU A 1 97 ? -3.850 -11.538 6.403 1.00 91.31 97 LEU A CA 1
ATOM 730 C C . LEU A 1 97 ? -5.372 -11.357 6.417 1.00 91.31 97 LEU A C 1
ATOM 732 O O . LEU A 1 97 ? -5.931 -11.118 7.485 1.00 91.31 97 LEU A O 1
ATOM 736 N N . ILE A 1 98 ? -6.063 -11.551 5.289 1.00 87.31 98 ILE A N 1
ATOM 737 C CA . ILE A 1 98 ? -7.535 -11.481 5.204 1.00 87.31 98 ILE A CA 1
ATOM 738 C C . ILE A 1 98 ? -8.255 -12.529 6.079 1.00 87.31 98 ILE A C 1
ATOM 740 O O . ILE A 1 98 ? -9.469 -12.464 6.260 1.00 87.31 98 ILE A O 1
ATOM 744 N N . PHE A 1 99 ? -7.524 -13.496 6.640 1.00 84.50 99 PHE A N 1
ATOM 745 C CA . PHE A 1 99 ? -8.044 -14.446 7.626 1.00 84.50 99 PHE A CA 1
ATOM 746 C C . PHE A 1 99 ? -7.686 -14.073 9.073 1.00 84.50 99 PHE A C 1
ATOM 748 O O . PHE A 1 99 ? -8.271 -14.606 10.014 1.00 84.50 99 PHE A O 1
ATOM 755 N N . LEU A 1 100 ? -6.749 -13.145 9.281 1.00 84.69 100 LEU A N 1
ATOM 756 C CA . LEU A 1 100 ? -6.342 -12.668 10.603 1.00 84.69 100 LEU A CA 1
ATOM 757 C C . LEU A 1 100 ? -7.220 -11.507 11.060 1.00 84.69 100 LEU A C 1
ATOM 759 O O . LEU A 1 100 ? -7.693 -10.733 10.240 1.00 84.69 100 LEU A O 1
ATOM 763 N N . ARG A 1 101 ? -7.392 -11.326 12.372 1.00 78.94 101 ARG A N 1
ATOM 764 C CA . ARG A 1 101 ? -8.174 -10.229 12.997 1.00 78.94 101 ARG A CA 1
ATOM 765 C C . ARG A 1 101 ? -7.546 -8.827 12.851 1.00 78.94 101 ARG A C 1
ATOM 767 O O . ARG A 1 101 ? -7.879 -7.937 13.612 1.00 78.94 101 ARG A O 1
ATOM 774 N N . HIS A 1 102 ? -6.547 -8.696 11.991 1.00 82.31 102 HIS A N 1
ATOM 775 C CA . HIS A 1 102 ? -5.694 -7.520 11.806 1.00 82.31 102 HIS A CA 1
ATOM 776 C C . HIS A 1 102 ? -5.811 -7.012 10.368 1.00 82.31 102 HIS A C 1
ATOM 778 O O . HIS A 1 102 ? -4.844 -6.561 9.783 1.00 82.31 102 HIS A O 1
ATOM 784 N N . PHE A 1 103 ? -6.938 -7.279 9.717 1.00 87.38 103 PHE A N 1
ATOM 785 C CA . PHE A 1 103 ? -7.219 -6.840 8.356 1.00 87.38 103 PHE A CA 1
ATOM 786 C C . PHE A 1 103 ? -8.729 -6.719 8.287 1.00 87.38 103 PHE A C 1
ATOM 788 O O . PHE A 1 103 ? -9.372 -7.567 7.706 1.00 87.38 103 PHE A O 1
ATOM 795 N N . ASP A 1 104 ? -9.345 -5.781 8.984 1.00 86.31 104 ASP A N 1
ATOM 796 C CA . ASP A 1 104 ? -10.789 -5.782 9.223 1.00 86.31 104 ASP A CA 1
ATOM 797 C C . ASP A 1 104 ? -11.531 -4.665 8.490 1.00 86.31 104 ASP A C 1
ATOM 799 O O . ASP A 1 104 ? -12.766 -4.643 8.449 1.00 86.31 104 ASP A O 1
ATOM 803 N N . ASN A 1 105 ? -10.809 -3.746 7.870 1.00 88.94 105 ASN A N 1
ATOM 804 C CA . ASN A 1 105 ? -11.409 -2.664 7.113 1.00 88.94 105 ASN A CA 1
ATOM 805 C C . ASN A 1 105 ? -10.585 -2.323 5.857 1.00 88.94 105 ASN A C 1
ATOM 807 O O . ASN A 1 105 ? -9.575 -2.949 5.525 1.00 88.94 105 ASN A O 1
ATOM 811 N N . ALA A 1 106 ? -11.082 -1.346 5.101 1.00 92.94 106 ALA A N 1
ATOM 812 C CA . ALA A 1 106 ? -10.449 -0.887 3.872 1.00 92.94 106 ALA A CA 1
ATOM 813 C C . ALA A 1 106 ? -9.121 -0.153 4.131 1.00 92.94 106 ALA A C 1
ATOM 815 O O . ALA A 1 106 ? -8.196 -0.256 3.326 1.00 92.94 106 ALA A O 1
ATOM 816 N N . THR A 1 107 ? -9.024 0.563 5.252 1.00 92.94 107 THR A N 1
ATOM 817 C CA . THR A 1 107 ? -7.828 1.291 5.685 1.00 92.94 107 THR A CA 1
ATOM 818 C C . THR A 1 107 ? -6.679 0.329 5.992 1.00 92.94 107 THR A C 1
ATOM 820 O O . THR A 1 107 ? -5.574 0.551 5.499 1.00 92.94 107 THR A O 1
ATOM 823 N N . ASP A 1 108 ? -6.933 -0.779 6.690 1.00 93.06 108 ASP A N 1
ATOM 824 C CA . ASP A 1 108 ? -5.920 -1.801 6.988 1.00 93.06 108 ASP A CA 1
ATOM 825 C C . ASP A 1 108 ? -5.378 -2.390 5.683 1.00 93.06 108 ASP A C 1
ATOM 827 O O . ASP A 1 108 ? -4.169 -2.446 5.453 1.00 93.06 108 ASP A O 1
ATOM 831 N N . GLY A 1 109 ? -6.288 -2.757 4.773 1.00 95.38 109 GLY A N 1
ATOM 832 C CA . GLY A 1 109 ? -5.927 -3.263 3.455 1.00 95.38 109 GLY A CA 1
ATOM 833 C C . GLY A 1 109 ? -5.064 -2.284 2.664 1.00 95.38 109 GLY A C 1
ATOM 834 O O . GLY A 1 109 ? -4.053 -2.685 2.084 1.00 95.38 109 GLY A O 1
ATOM 835 N N . LEU A 1 110 ? -5.411 -0.997 2.696 1.00 96.25 110 LEU A N 1
ATOM 836 C CA . LEU A 1 110 ? -4.619 0.070 2.091 1.00 96.25 110 LEU A CA 1
ATOM 837 C C . LEU A 1 110 ? -3.217 0.151 2.703 1.00 96.25 110 LEU A C 1
ATOM 839 O O . LEU A 1 110 ? -2.245 0.233 1.957 1.00 96.25 110 LEU A O 1
ATOM 843 N N . ILE A 1 111 ? -3.096 0.101 4.032 1.00 95.56 111 ILE A N 1
ATOM 844 C CA . ILE A 1 111 ? -1.816 0.203 4.749 1.00 95.56 111 ILE A CA 1
ATOM 845 C C . ILE A 1 111 ? -0.911 -0.989 4.439 1.00 95.56 111 ILE A C 1
ATOM 847 O O . ILE A 1 111 ? 0.265 -0.791 4.129 1.00 95.56 111 ILE A O 1
ATOM 851 N N . TYR A 1 112 ? -1.435 -2.216 4.463 1.00 97.44 112 TYR A N 1
ATOM 852 C CA . TYR A 1 112 ? -0.644 -3.396 4.110 1.00 97.44 112 TYR A CA 1
ATOM 853 C C . TYR A 1 112 ? -0.250 -3.402 2.632 1.00 97.44 112 TYR A C 1
ATOM 855 O O . TYR A 1 112 ? 0.900 -3.694 2.308 1.00 97.44 112 TYR A O 1
ATOM 863 N N . GLY A 1 113 ? -1.165 -3.031 1.733 1.00 97.94 113 GLY A N 1
ATOM 864 C CA . GLY A 1 113 ? -0.865 -2.908 0.306 1.00 97.94 113 GLY A CA 1
ATOM 865 C C . GLY A 1 113 ? 0.220 -1.861 0.042 1.00 97.94 113 GLY A C 1
ATOM 866 O O . GLY A 1 113 ? 1.205 -2.138 -0.641 1.00 97.94 113 GLY A O 1
ATOM 867 N N . ALA A 1 114 ? 0.097 -0.689 0.665 1.00 97.81 114 ALA A N 1
ATOM 868 C CA . ALA A 1 114 ? 1.099 0.369 0.634 1.00 97.81 114 ALA A CA 1
ATOM 869 C C . ALA A 1 114 ? 2.461 -0.104 1.161 1.00 97.81 114 ALA A C 1
ATOM 871 O O . ALA A 1 114 ? 3.485 0.173 0.541 1.00 97.81 114 ALA A O 1
ATOM 872 N N . ALA A 1 115 ? 2.485 -0.834 2.280 1.00 98.38 115 ALA A N 1
ATOM 873 C CA . ALA A 1 115 ? 3.713 -1.374 2.853 1.00 98.38 115 ALA A CA 1
ATOM 874 C C . ALA A 1 115 ? 4.406 -2.352 1.891 1.00 98.38 115 ALA A C 1
ATOM 876 O O . ALA A 1 115 ? 5.611 -2.226 1.674 1.00 98.38 115 ALA A O 1
ATOM 877 N N . ALA A 1 116 ? 3.657 -3.265 1.262 1.00 98.69 116 ALA A N 1
ATOM 878 C CA . ALA A 1 116 ? 4.196 -4.193 0.267 1.00 98.69 116 ALA A CA 1
ATOM 879 C C . ALA A 1 116 ? 4.778 -3.449 -0.947 1.00 98.69 116 ALA A C 1
ATOM 881 O O . ALA A 1 116 ? 5.904 -3.725 -1.364 1.00 98.69 116 ALA A O 1
ATOM 882 N N . GLY A 1 117 ? 4.042 -2.467 -1.479 1.00 98.56 117 GLY A N 1
ATOM 883 C CA . GLY A 1 117 ? 4.484 -1.649 -2.609 1.00 98.56 117 GLY A CA 1
ATOM 884 C C . GLY A 1 117 ? 5.738 -0.826 -2.299 1.00 98.56 117 GLY A C 1
ATOM 885 O O . GLY A 1 117 ? 6.686 -0.824 -3.080 1.00 98.56 117 GLY A O 1
ATOM 886 N N . LEU A 1 118 ? 5.794 -0.174 -1.135 1.00 98.62 118 LEU A N 1
ATOM 887 C CA . LEU A 1 118 ? 6.957 0.610 -0.701 1.00 98.62 118 LEU A CA 1
ATOM 888 C C . LEU A 1 118 ? 8.185 -0.266 -0.426 1.00 98.62 118 LEU A C 1
ATOM 890 O O . LEU A 1 118 ? 9.305 0.129 -0.746 1.00 98.62 118 LEU A O 1
ATOM 894 N N . GLY A 1 119 ? 7.982 -1.461 0.132 1.00 98.69 119 GLY A N 1
ATOM 895 C CA . GLY A 1 119 ? 9.045 -2.447 0.300 1.00 98.69 119 GLY A CA 1
ATOM 896 C C . GLY A 1 119 ? 9.629 -2.870 -1.044 1.00 98.69 119 GLY A C 1
ATOM 897 O O . GLY A 1 119 ? 10.843 -2.847 -1.226 1.00 98.69 119 GLY A O 1
ATOM 898 N N . PHE A 1 120 ? 8.767 -3.180 -2.013 1.00 98.75 120 PHE A N 1
ATOM 899 C CA . PHE A 1 120 ? 9.195 -3.510 -3.371 1.00 98.75 120 PHE A CA 1
ATOM 900 C C . PHE A 1 120 ? 9.985 -2.358 -4.008 1.00 98.75 120 PHE A C 1
ATOM 902 O O . PHE A 1 120 ? 11.108 -2.552 -4.478 1.00 98.75 120 PHE A O 1
ATOM 909 N N . ALA A 1 121 ? 9.432 -1.141 -3.935 1.00 98.50 121 ALA A N 1
ATOM 910 C CA . ALA A 1 121 ? 10.058 0.071 -4.448 1.00 98.50 121 ALA A CA 1
ATOM 911 C C . ALA A 1 121 ? 11.436 0.326 -3.826 1.00 98.50 121 ALA A C 1
ATOM 913 O O . ALA A 1 121 ? 12.333 0.778 -4.530 1.00 98.50 121 ALA A O 1
ATOM 914 N N . MET A 1 122 ? 11.632 0.021 -2.537 1.00 98.62 122 MET A N 1
ATOM 915 C CA . MET A 1 122 ? 12.930 0.139 -1.867 1.00 98.62 122 MET A CA 1
ATOM 916 C C . MET A 1 122 ? 13.996 -0.674 -2.593 1.00 98.62 122 MET A C 1
ATOM 918 O O . MET A 1 122 ? 15.008 -0.119 -3.016 1.00 98.62 122 MET A O 1
ATOM 922 N N . THR A 1 123 ? 13.775 -1.977 -2.747 1.00 98.44 123 THR A N 1
ATOM 923 C CA . THR A 1 123 ? 14.774 -2.860 -3.352 1.00 98.44 123 THR A CA 1
ATOM 924 C C . THR A 1 123 ? 14.978 -2.520 -4.822 1.00 98.44 123 THR A C 1
ATOM 926 O O . THR A 1 123 ? 16.120 -2.409 -5.268 1.00 98.44 123 THR A O 1
ATOM 929 N N . GLU A 1 124 ? 13.894 -2.289 -5.563 1.00 97.44 124 GLU A N 1
ATOM 930 C CA . GLU A 1 124 ? 13.983 -1.949 -6.979 1.00 97.44 124 GLU A CA 1
ATOM 931 C C . GLU A 1 124 ? 14.759 -0.636 -7.191 1.00 97.44 124 GLU A C 1
ATOM 933 O O . GLU A 1 124 ? 15.688 -0.572 -7.996 1.00 97.44 124 GLU A O 1
ATOM 938 N N . ASN A 1 125 ? 14.471 0.400 -6.400 1.00 98.00 125 ASN A N 1
ATOM 939 C CA . ASN A 1 125 ? 15.185 1.671 -6.466 1.00 98.00 125 ASN A CA 1
ATOM 940 C C . ASN A 1 125 ? 16.686 1.514 -6.229 1.00 98.00 125 ASN A C 1
ATOM 942 O O . ASN A 1 125 ? 17.465 2.077 -6.991 1.00 98.00 125 ASN A O 1
ATOM 946 N N . ILE A 1 126 ? 17.107 0.717 -5.243 1.00 98.25 126 ILE A N 1
ATOM 947 C CA . ILE A 1 126 ? 18.536 0.465 -4.997 1.00 98.25 126 ILE A CA 1
ATOM 948 C C . ILE A 1 126 ? 19.199 -0.121 -6.249 1.00 98.25 126 ILE A C 1
ATOM 950 O O . ILE A 1 126 ? 20.273 0.345 -6.639 1.00 98.25 126 ILE A O 1
ATOM 954 N N . MET A 1 127 ? 18.554 -1.097 -6.900 1.00 96.56 127 MET A N 1
ATOM 955 C CA . MET A 1 127 ? 19.078 -1.713 -8.123 1.00 96.56 127 MET A CA 1
ATOM 956 C C . MET A 1 127 ? 19.206 -0.689 -9.258 1.00 96.56 127 MET A C 1
ATOM 958 O O . MET A 1 127 ? 20.281 -0.564 -9.844 1.00 96.56 127 MET A O 1
ATOM 962 N N . TYR A 1 128 ? 18.161 0.102 -9.522 1.00 96.88 128 TYR A N 1
ATOM 963 C CA . TYR A 1 128 ? 18.182 1.117 -10.583 1.00 96.88 128 TYR A CA 1
ATOM 964 C C . TYR A 1 128 ? 19.168 2.256 -10.301 1.00 96.88 128 TYR A C 1
ATOM 966 O O . TYR A 1 128 ? 19.848 2.724 -11.217 1.00 96.88 128 TYR A O 1
ATOM 974 N N . PHE A 1 129 ? 19.274 2.717 -9.054 1.00 97.75 129 PHE A N 1
ATOM 975 C CA . PHE A 1 129 ? 20.219 3.770 -8.671 1.00 97.75 129 PHE A CA 1
ATOM 976 C C . PHE A 1 129 ? 21.651 3.292 -8.854 1.00 97.75 129 PHE A C 1
ATOM 978 O O . PHE A 1 129 ? 22.462 3.996 -9.456 1.00 97.75 129 PHE A O 1
ATOM 985 N N . TYR A 1 130 ? 21.946 2.072 -8.403 1.00 97.44 130 TYR A N 1
ATOM 986 C CA . TYR A 1 130 ? 23.255 1.470 -8.589 1.00 97.44 130 TYR A CA 1
ATOM 987 C C . TYR A 1 130 ? 23.584 1.263 -10.071 1.00 97.44 130 TYR A C 1
ATOM 989 O O . TYR A 1 130 ? 24.685 1.612 -10.502 1.00 97.44 130 TYR A O 1
ATOM 997 N N . GLN A 1 131 ? 22.637 0.748 -10.860 1.00 96.06 131 GLN A N 1
ATOM 998 C CA . GLN A 1 131 ? 22.825 0.513 -12.290 1.00 96.06 131 GLN A CA 1
ATOM 999 C C . GLN A 1 131 ? 23.117 1.819 -13.032 1.00 96.06 131 GLN A C 1
ATOM 1001 O O . GLN A 1 131 ? 24.142 1.915 -13.704 1.00 96.06 131 GLN A O 1
ATOM 1006 N N . VAL A 1 132 ? 22.279 2.846 -12.857 1.00 96.50 132 VAL A N 1
ATOM 1007 C CA . VAL A 1 132 ? 22.456 4.145 -13.525 1.00 96.50 132 VAL A CA 1
ATOM 1008 C C . VAL A 1 132 ? 23.702 4.873 -13.029 1.00 96.50 132 VAL A C 1
ATOM 1010 O O . VAL A 1 132 ? 24.443 5.429 -13.833 1.00 96.50 132 VAL A O 1
ATOM 1013 N N . GLY A 1 133 ? 23.990 4.842 -11.727 1.00 96.56 133 GLY A N 1
ATOM 1014 C CA . GLY A 1 133 ? 25.210 5.448 -11.193 1.00 96.56 133 GLY A CA 1
ATOM 1015 C C . GLY A 1 133 ? 26.483 4.786 -11.712 1.00 96.56 133 GLY A C 1
ATOM 1016 O O . GLY A 1 133 ? 27.482 5.473 -11.924 1.00 96.56 133 GLY A O 1
ATOM 1017 N N . SER A 1 134 ? 26.436 3.477 -11.966 1.00 95.94 134 SER A N 1
ATOM 1018 C CA . SER A 1 134 ? 27.575 2.719 -12.489 1.00 95.94 134 SER A CA 1
ATOM 1019 C C . SER A 1 134 ? 27.755 2.876 -14.000 1.00 95.94 134 SER A C 1
ATOM 1021 O O . SER A 1 134 ? 28.894 2.882 -14.460 1.00 95.94 134 SER A O 1
ATOM 1023 N N . SER A 1 135 ? 26.670 3.010 -14.772 1.00 95.56 135 SER A N 1
ATOM 1024 C CA . SER A 1 135 ? 26.731 3.101 -16.239 1.00 95.56 135 SER A CA 1
ATOM 1025 C C . SER A 1 135 ? 26.789 4.534 -16.778 1.00 95.56 135 SER A C 1
ATOM 1027 O O . SER A 1 135 ? 27.459 4.781 -17.776 1.00 95.56 135 SER A O 1
ATOM 1029 N N . ALA A 1 136 ? 26.100 5.474 -16.129 1.00 94.94 136 ALA A N 1
ATOM 1030 C CA . ALA A 1 136 ? 25.907 6.848 -16.599 1.00 94.94 136 ALA A CA 1
ATOM 1031 C C . ALA A 1 136 ? 26.458 7.910 -15.625 1.00 94.94 136 ALA A C 1
ATOM 1033 O O . ALA A 1 136 ? 26.402 9.108 -15.903 1.00 94.94 136 ALA A O 1
ATOM 1034 N N . GLY A 1 137 ? 27.022 7.482 -14.492 1.00 94.88 137 GLY A N 1
ATOM 1035 C CA . GLY A 1 137 ? 27.681 8.348 -13.521 1.00 94.88 137 GLY A CA 1
ATOM 1036 C C . GLY A 1 137 ? 26.748 8.963 -12.474 1.00 94.88 137 GLY A C 1
ATOM 1037 O O . GLY A 1 137 ? 25.524 8.828 -12.495 1.00 94.88 137 GLY A O 1
ATOM 1038 N N . PHE A 1 138 ? 27.356 9.665 -11.515 1.00 93.69 138 PHE A N 1
ATOM 1039 C CA . PHE A 1 138 ? 26.673 10.150 -10.311 1.00 93.69 138 PHE A CA 1
ATOM 1040 C C . PHE A 1 138 ? 25.542 11.150 -10.601 1.00 93.69 138 PHE A C 1
ATOM 1042 O O . PHE A 1 138 ? 24.496 11.090 -9.964 1.00 93.69 138 PHE A O 1
ATOM 1049 N N . LEU A 1 139 ? 25.711 12.051 -11.576 1.00 94.75 139 LEU A N 1
ATOM 1050 C CA . LEU A 1 139 ? 24.681 13.047 -11.895 1.00 94.75 139 LEU A CA 1
ATOM 1051 C C . LEU A 1 139 ? 23.408 12.393 -12.457 1.00 94.75 139 LEU A C 1
ATOM 1053 O O . LEU A 1 139 ? 22.309 12.720 -12.017 1.00 94.75 139 LEU A O 1
ATOM 1057 N N . ALA A 1 140 ? 23.557 11.416 -13.358 1.00 95.44 140 ALA A N 1
ATOM 1058 C CA . ALA A 1 140 ? 22.434 10.642 -13.883 1.00 95.44 140 ALA A CA 1
ATOM 1059 C C . ALA A 1 140 ? 21.730 9.843 -12.773 1.00 95.44 140 ALA A C 1
ATOM 1061 O O . ALA A 1 140 ? 20.501 9.766 -12.743 1.00 95.44 140 ALA A O 1
ATOM 1062 N N . MET A 1 141 ? 22.498 9.305 -11.817 1.00 96.50 141 MET A N 1
ATOM 1063 C CA . MET A 1 141 ? 21.941 8.652 -10.632 1.00 96.50 141 MET A CA 1
ATOM 1064 C C . MET A 1 141 ? 21.084 9.610 -9.804 1.00 96.50 141 MET A C 1
ATOM 1066 O O . MET A 1 141 ? 19.997 9.221 -9.399 1.00 96.50 141 MET A O 1
ATOM 1070 N N . VAL A 1 142 ? 21.522 10.852 -9.573 1.00 96.50 142 VAL A N 1
ATOM 1071 C CA . VAL A 1 142 ? 20.740 11.843 -8.811 1.00 96.50 142 VAL A CA 1
ATOM 1072 C C . VAL A 1 142 ? 19.407 12.144 -9.499 1.00 96.50 142 VAL A C 1
ATOM 1074 O O . VAL A 1 142 ? 18.368 12.129 -8.841 1.00 96.50 142 VAL A O 1
ATOM 1077 N N . THR A 1 143 ? 19.399 12.349 -10.818 1.00 94.75 143 THR A N 1
ATOM 1078 C CA . THR A 1 143 ? 18.148 12.541 -11.571 1.00 94.75 143 THR A CA 1
ATOM 1079 C C . THR A 1 143 ? 17.233 11.320 -11.458 1.00 94.75 143 THR A C 1
ATOM 1081 O O . THR A 1 143 ? 16.037 11.465 -11.206 1.00 94.75 143 THR A O 1
ATOM 1084 N N . ASN A 1 144 ? 17.796 10.114 -11.572 1.00 96.06 144 ASN A N 1
ATOM 1085 C CA . ASN A 1 144 ? 17.053 8.868 -11.411 1.00 96.06 144 ASN A CA 1
ATOM 1086 C C . ASN A 1 144 ? 16.470 8.718 -9.991 1.00 96.06 144 ASN A C 1
ATOM 1088 O O . ASN A 1 144 ? 15.306 8.355 -9.833 1.00 96.06 144 ASN A O 1
ATOM 1092 N N . ILE A 1 145 ? 17.243 9.077 -8.959 1.00 97.88 145 ILE A N 1
ATOM 1093 C CA . ILE A 1 145 ? 16.790 9.106 -7.562 1.00 97.88 145 ILE A CA 1
ATOM 1094 C C . ILE A 1 145 ? 15.554 9.988 -7.418 1.00 97.88 145 ILE A C 1
ATOM 1096 O O . ILE A 1 145 ? 14.567 9.542 -6.835 1.00 97.88 145 ILE A O 1
ATOM 1100 N N . LEU A 1 146 ? 15.571 11.202 -7.972 1.00 96.25 146 LEU A N 1
ATOM 1101 C CA . LEU A 1 146 ? 14.439 12.124 -7.873 1.00 96.25 146 LEU A CA 1
ATOM 1102 C C . LEU A 1 146 ? 13.192 11.565 -8.564 1.00 96.25 146 LEU A C 1
ATOM 1104 O O . LEU A 1 146 ? 12.126 11.520 -7.952 1.00 96.25 146 LEU A O 1
ATOM 1108 N N . ILE A 1 147 ? 13.331 11.094 -9.806 1.00 95.19 147 ILE A N 1
ATOM 1109 C CA . ILE A 1 147 ? 12.198 10.578 -10.582 1.00 95.19 147 ILE A CA 1
ATOM 1110 C C . ILE A 1 147 ? 11.599 9.347 -9.900 1.00 95.19 147 ILE A C 1
ATOM 1112 O O . ILE A 1 147 ? 10.395 9.285 -9.653 1.00 95.19 147 ILE A O 1
ATOM 1116 N N . ARG A 1 148 ? 12.426 8.362 -9.547 1.00 97.00 148 ARG A N 1
ATOM 1117 C CA . ARG A 1 148 ? 11.903 7.113 -8.993 1.00 97.00 148 ARG A CA 1
ATOM 1118 C C . ARG A 1 148 ? 11.405 7.259 -7.564 1.00 97.00 148 ARG A C 1
ATOM 1120 O O . ARG A 1 148 ? 10.427 6.610 -7.214 1.00 97.00 148 ARG A O 1
ATOM 1127 N N . THR A 1 149 ? 12.022 8.107 -6.743 1.00 96.56 149 THR A N 1
ATOM 1128 C CA . THR A 1 149 ? 11.564 8.309 -5.358 1.00 96.56 149 THR A CA 1
ATOM 1129 C C . THR A 1 149 ? 10.238 9.062 -5.312 1.00 96.56 149 THR A C 1
ATOM 1131 O O . THR A 1 149 ? 9.381 8.713 -4.506 1.00 96.56 149 THR A O 1
ATOM 1134 N N . LEU A 1 150 ? 10.044 10.071 -6.170 1.00 95.19 150 LEU A N 1
ATOM 1135 C CA . LEU A 1 150 ? 8.823 10.884 -6.160 1.00 95.19 150 LEU A CA 1
ATOM 1136 C C . LEU A 1 150 ? 7.673 10.256 -6.951 1.00 95.19 150 LEU A C 1
ATOM 1138 O O . LEU A 1 150 ? 6.517 10.445 -6.582 1.00 95.19 150 LEU A O 1
ATOM 1142 N N . PHE A 1 151 ? 7.972 9.515 -8.021 1.00 96.94 151 PHE A N 1
ATOM 1143 C CA . PHE A 1 151 ? 6.945 9.021 -8.938 1.00 96.94 151 PHE A CA 1
ATOM 1144 C C . PHE A 1 151 ? 6.876 7.490 -8.977 1.00 96.94 151 PHE A C 1
ATOM 1146 O O . PHE A 1 151 ? 5.830 6.940 -8.646 1.00 96.94 151 PHE A O 1
ATOM 1153 N N . THR A 1 152 ? 7.965 6.771 -9.278 1.00 96.75 152 THR A N 1
ATOM 1154 C CA . THR A 1 152 ? 7.918 5.291 -9.357 1.00 96.75 152 THR A CA 1
ATOM 1155 C C . THR A 1 152 ? 7.551 4.636 -8.020 1.00 96.75 152 THR A C 1
ATOM 1157 O O . THR A 1 152 ? 6.704 3.750 -7.966 1.00 96.75 152 THR A O 1
ATOM 1160 N N . ALA A 1 153 ? 8.118 5.096 -6.903 1.00 97.50 153 ALA A N 1
ATOM 1161 C CA . ALA A 1 153 ? 7.753 4.594 -5.579 1.00 97.50 153 ALA A CA 1
ATOM 1162 C C . ALA A 1 153 ? 6.283 4.881 -5.248 1.00 97.50 153 ALA A C 1
ATOM 1164 O O . ALA A 1 153 ? 5.611 4.056 -4.630 1.00 97.50 153 ALA A O 1
ATOM 1165 N N . GLN A 1 154 ? 5.766 6.022 -5.711 1.00 97.25 154 GLN A N 1
ATOM 1166 C CA . GLN A 1 154 ? 4.359 6.368 -5.566 1.00 97.25 154 GLN A CA 1
ATOM 1167 C C . GLN A 1 154 ? 3.451 5.455 -6.399 1.00 97.25 154 GLN A C 1
ATOM 1169 O O . GLN A 1 154 ? 2.355 5.139 -5.948 1.00 97.25 154 GLN A O 1
ATOM 1174 N N . VAL A 1 155 ? 3.902 4.992 -7.568 1.00 98.06 155 VAL A N 1
ATOM 1175 C CA . VAL A 1 155 ? 3.191 3.993 -8.383 1.00 98.06 155 VAL A CA 1
ATOM 1176 C C . VAL A 1 155 ? 3.065 2.678 -7.629 1.00 98.06 155 VAL A C 1
ATOM 1178 O O . VAL A 1 155 ? 1.947 2.197 -7.469 1.00 98.06 155 VAL A O 1
ATOM 1181 N N . HIS A 1 156 ? 4.166 2.128 -7.104 1.00 98.12 156 HIS A N 1
ATOM 1182 C CA . HIS A 1 156 ? 4.111 0.879 -6.335 1.00 98.12 156 HIS A CA 1
ATOM 1183 C C . HIS A 1 156 ? 3.243 1.009 -5.086 1.00 98.12 156 HIS A C 1
ATOM 1185 O O . HIS A 1 156 ? 2.426 0.135 -4.804 1.00 98.12 156 HIS A O 1
ATOM 1191 N N . PHE A 1 157 ? 3.393 2.121 -4.361 1.00 96.06 157 PHE A N 1
ATOM 1192 C CA . PHE A 1 157 ? 2.526 2.468 -3.242 1.00 96.06 157 PHE A CA 1
ATOM 1193 C C . PHE A 1 157 ? 1.053 2.468 -3.667 1.00 96.06 157 PHE A C 1
ATOM 1195 O O . PHE A 1 157 ? 0.264 1.726 -3.095 1.00 96.06 157 PHE A O 1
ATOM 1202 N N . ALA A 1 158 ? 0.681 3.267 -4.669 1.00 97.75 158 ALA A N 1
ATOM 1203 C CA . ALA A 1 158 ? -0.707 3.482 -5.060 1.00 97.75 158 ALA A CA 1
ATOM 1204 C C . ALA A 1 158 ? -1.349 2.223 -5.655 1.00 97.75 158 ALA A C 1
ATOM 1206 O O . ALA A 1 158 ? -2.486 1.905 -5.317 1.00 97.75 158 ALA A O 1
ATOM 1207 N N . ALA A 1 159 ? -0.628 1.491 -6.507 1.00 98.44 159 ALA A N 1
ATOM 1208 C CA . ALA A 1 159 ? -1.115 0.272 -7.141 1.00 98.44 159 ALA A CA 1
ATOM 1209 C C . ALA A 1 159 ? -1.453 -0.801 -6.095 1.00 98.44 159 ALA A C 1
ATOM 1211 O O . ALA A 1 159 ? -2.601 -1.244 -5.999 1.00 98.44 159 ALA A O 1
ATOM 1212 N N . SER A 1 160 ? -0.487 -1.150 -5.243 1.00 98.31 160 SER A N 1
ATOM 1213 C CA . SER A 1 160 ? -0.684 -2.174 -4.217 1.00 98.31 160 SER A CA 1
ATOM 1214 C C . SER A 1 160 ? -1.648 -1.714 -3.111 1.00 98.31 160 SER A C 1
ATOM 1216 O O . SER A 1 160 ? -2.454 -2.512 -2.630 1.00 98.31 160 SER A O 1
ATOM 1218 N N . ALA A 1 161 ? -1.649 -0.424 -2.751 1.00 97.81 161 ALA A N 1
ATOM 1219 C CA . ALA A 1 161 ? -2.622 0.164 -1.825 1.00 97.81 161 ALA A CA 1
ATOM 1220 C C . ALA A 1 161 ? -4.063 0.064 -2.346 1.00 97.81 161 ALA A C 1
ATOM 1222 O O . ALA A 1 161 ? -4.955 -0.314 -1.590 1.00 97.81 161 ALA A O 1
ATOM 1223 N N . CYS A 1 162 ? -4.304 0.349 -3.631 1.00 97.94 162 CYS A N 1
ATOM 1224 C CA . CYS A 1 162 ? -5.622 0.205 -4.255 1.00 97.94 162 CYS A CA 1
ATOM 1225 C C . CYS A 1 162 ? -6.123 -1.241 -4.196 1.00 97.94 162 CYS A C 1
ATOM 1227 O O . CYS A 1 162 ? -7.280 -1.477 -3.843 1.00 97.94 162 CYS A O 1
ATOM 1229 N N . TRP A 1 163 ? -5.262 -2.217 -4.500 1.00 98.19 163 TRP A N 1
ATOM 1230 C CA . TRP A 1 163 ? -5.657 -3.620 -4.420 1.00 98.19 163 TRP A CA 1
ATOM 1231 C C . TRP A 1 163 ? -5.972 -4.024 -2.976 1.00 98.19 163 TRP A C 1
ATOM 1233 O O . TRP A 1 163 ? -7.048 -4.560 -2.702 1.00 98.19 163 TRP A O 1
ATOM 1243 N N . GLY A 1 164 ? -5.093 -3.681 -2.033 1.00 97.56 164 GLY A N 1
ATOM 1244 C CA . GLY A 1 164 ? -5.320 -3.932 -0.614 1.00 97.56 164 GLY A CA 1
ATOM 1245 C C . GLY A 1 164 ? -6.609 -3.286 -0.088 1.00 97.56 164 GLY A C 1
ATOM 1246 O O . GLY A 1 164 ? -7.395 -3.949 0.588 1.00 97.56 164 GLY A O 1
ATOM 1247 N N . PHE A 1 165 ? -6.889 -2.038 -0.468 1.00 96.81 165 PHE A N 1
ATOM 1248 C CA . PHE A 1 165 ? -8.111 -1.314 -0.104 1.00 96.81 165 PHE A CA 1
ATOM 1249 C C . PHE A 1 165 ? -9.381 -2.038 -0.575 1.00 96.81 165 PHE A C 1
ATOM 1251 O O . PHE A 1 165 ? -10.329 -2.211 0.194 1.00 96.81 165 PHE A O 1
ATOM 1258 N N . VAL A 1 166 ? -9.394 -2.517 -1.825 1.00 96.88 166 VAL A N 1
ATOM 1259 C CA . VAL A 1 166 ? -10.526 -3.272 -2.391 1.00 96.88 166 VAL A CA 1
ATOM 1260 C C . VAL A 1 166 ? -10.722 -4.616 -1.678 1.00 96.88 166 VAL A C 1
ATOM 1262 O O . VAL A 1 166 ? -11.863 -5.003 -1.411 1.00 96.88 166 VAL A O 1
ATOM 1265 N N . LEU A 1 167 ? -9.639 -5.308 -1.310 1.00 96.50 167 LEU A N 1
ATOM 1266 C CA . LEU A 1 167 ? -9.715 -6.531 -0.502 1.00 96.50 167 LEU A CA 1
ATOM 1267 C C . LEU A 1 167 ? -10.309 -6.250 0.890 1.00 96.50 167 LEU A C 1
ATOM 1269 O O . LEU A 1 167 ? -11.198 -6.978 1.338 1.00 96.50 167 LEU A O 1
ATOM 1273 N N . GLY A 1 168 ? -9.877 -5.168 1.545 1.00 94.56 168 GLY A N 1
ATOM 1274 C CA . GLY A 1 168 ? -10.390 -4.740 2.852 1.00 94.56 168 GLY A CA 1
ATOM 1275 C C . GLY A 1 168 ? -11.880 -4.391 2.827 1.00 94.56 168 GLY A C 1
ATOM 1276 O O . GLY A 1 168 ? -12.651 -4.874 3.656 1.00 94.56 168 GLY A O 1
ATOM 1277 N N . LEU A 1 169 ? -12.326 -3.649 1.807 1.00 92.81 169 LEU A N 1
ATOM 1278 C CA . LEU A 1 169 ? -13.745 -3.342 1.556 1.00 92.81 169 LEU A CA 1
ATOM 1279 C C . LEU A 1 169 ? -14.632 -4.590 1.474 1.00 92.81 169 LEU A C 1
ATOM 1281 O O . LEU A 1 169 ? -15.807 -4.554 1.859 1.00 92.81 169 LEU A O 1
ATOM 1285 N N . ALA A 1 170 ? -14.092 -5.675 0.923 1.00 92.75 170 ALA A N 1
ATOM 1286 C CA . ALA A 1 170 ? -14.849 -6.872 0.603 1.00 92.75 170 ALA A CA 1
ATOM 1287 C C . ALA A 1 170 ? -14.807 -7.951 1.696 1.00 92.75 170 ALA A C 1
ATOM 1289 O O . ALA A 1 170 ? -15.586 -8.903 1.623 1.00 92.75 170 ALA A O 1
ATOM 1290 N N . ARG A 1 171 ? -13.960 -7.812 2.727 1.00 90.50 171 ARG A N 1
ATOM 1291 C CA . ARG A 1 171 ? -13.713 -8.863 3.730 1.00 90.50 171 ARG A CA 1
ATOM 1292 C C . ARG A 1 171 ? -14.969 -9.433 4.392 1.00 90.50 171 ARG A C 1
ATOM 1294 O O . ARG A 1 171 ? -15.079 -10.650 4.547 1.00 90.50 171 ARG A O 1
ATOM 1301 N N . TYR A 1 172 ? -15.888 -8.558 4.792 1.00 88.38 172 TYR A N 1
ATOM 1302 C CA . TYR A 1 172 ? -17.126 -8.927 5.491 1.00 88.38 172 TYR A CA 1
ATOM 1303 C C . TYR A 1 172 ? -18.347 -8.971 4.565 1.00 88.38 172 TYR A C 1
ATOM 1305 O O . TYR A 1 172 ? -19.480 -9.055 5.028 1.00 88.38 172 TYR A O 1
ATOM 1313 N N . ARG A 1 173 ? -18.130 -8.897 3.246 1.00 86.31 173 ARG A N 1
ATOM 1314 C CA . ARG A 1 173 ? -19.197 -8.974 2.246 1.00 86.31 173 ARG A CA 1
ATOM 1315 C C . ARG A 1 173 ? -19.481 -10.423 1.853 1.00 86.31 173 ARG A C 1
ATOM 1317 O O . ARG A 1 173 ? -18.752 -11.344 2.216 1.00 86.31 173 ARG A O 1
ATOM 1324 N N . HIS A 1 174 ? -20.545 -10.608 1.071 1.00 86.94 174 HIS A N 1
ATOM 1325 C CA . HIS A 1 174 ? -20.922 -11.908 0.519 1.00 86.94 174 HIS A CA 1
ATOM 1326 C C . HIS A 1 174 ? -19.721 -12.606 -0.163 1.00 86.94 174 HIS A C 1
ATOM 1328 O O . HIS A 1 174 ? -18.973 -11.930 -0.881 1.00 86.94 174 HIS A O 1
ATOM 1334 N N . PRO A 1 175 ? -19.543 -13.938 -0.015 1.00 88.06 175 PRO A N 1
ATOM 1335 C CA . PRO A 1 175 ? -18.362 -14.654 -0.509 1.00 88.06 175 PRO A CA 1
ATOM 1336 C C . PRO A 1 175 ? -18.035 -14.416 -1.987 1.00 88.06 175 PRO A C 1
ATOM 1338 O O . PRO A 1 175 ? -16.864 -14.296 -2.338 1.00 88.06 175 PRO A O 1
ATOM 1341 N N . ALA A 1 176 ? -19.054 -14.285 -2.843 1.00 89.94 176 ALA A N 1
ATOM 1342 C CA . ALA A 1 176 ? -18.861 -13.969 -4.259 1.00 89.94 176 ALA A CA 1
ATOM 1343 C C . ALA A 1 176 ? -18.182 -12.602 -4.467 1.00 89.94 176 ALA A C 1
ATOM 1345 O O . ALA A 1 176 ? -17.231 -12.499 -5.235 1.00 89.94 176 ALA A O 1
ATOM 1346 N N . LEU A 1 177 ? -18.608 -11.563 -3.739 1.00 90.06 177 LEU A N 1
ATOM 1347 C CA . LEU A 1 177 ? -17.974 -10.244 -3.818 1.00 90.06 177 LEU A CA 1
ATOM 1348 C C . LEU A 1 177 ? -16.546 -10.297 -3.262 1.00 90.06 177 LEU A C 1
ATOM 1350 O O . LEU A 1 177 ? -15.633 -9.754 -3.876 1.00 90.06 177 LEU A O 1
ATOM 1354 N N . ARG A 1 178 ? -16.349 -10.999 -2.139 1.00 90.31 178 ARG A N 1
ATOM 1355 C CA . ARG A 1 178 ? -15.048 -11.137 -1.472 1.00 90.31 178 ARG A CA 1
ATOM 1356 C C . ARG A 1 178 ? -13.996 -11.857 -2.309 1.00 90.31 178 ARG A C 1
ATOM 1358 O O . ARG A 1 178 ? -12.846 -11.437 -2.297 1.00 90.31 178 ARG A O 1
ATOM 1365 N N . TRP A 1 179 ? -14.371 -12.930 -3.003 1.00 92.31 179 TRP A N 1
ATOM 1366 C CA . TRP A 1 179 ? -13.404 -13.819 -3.653 1.00 92.31 179 TRP A CA 1
ATOM 1367 C C . TRP A 1 179 ? -13.412 -13.756 -5.176 1.00 92.31 179 TRP A C 1
ATOM 1369 O O . TRP A 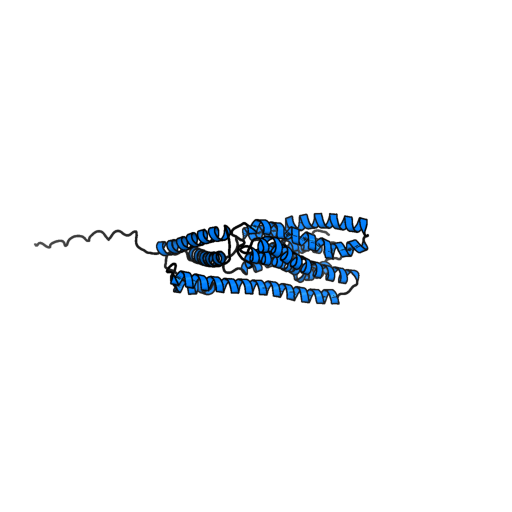1 179 ? -12.364 -13.942 -5.783 1.00 92.31 179 TRP A O 1
ATOM 1379 N N . LEU A 1 180 ? -14.560 -13.483 -5.801 1.00 94.81 180 LEU A N 1
ATOM 1380 C CA . LEU A 1 180 ? -14.689 -13.525 -7.262 1.00 94.81 180 LEU A CA 1
ATOM 1381 C C . LEU A 1 180 ? -14.636 -12.139 -7.907 1.00 94.81 180 LEU A C 1
ATOM 1383 O O . LEU A 1 180 ? -14.290 -12.033 -9.077 1.00 94.81 180 LEU A O 1
ATOM 1387 N N . VAL A 1 181 ? -14.975 -11.079 -7.166 1.00 96.31 181 VAL A N 1
ATOM 1388 C CA . VAL A 1 181 ? -15.076 -9.718 -7.720 1.00 96.31 181 VAL A CA 1
ATOM 1389 C C . VAL A 1 181 ? -13.973 -8.806 -7.194 1.00 96.31 181 VAL A C 1
ATOM 1391 O O . VAL A 1 181 ? -13.250 -8.203 -7.982 1.00 96.31 181 VAL A O 1
ATOM 1394 N N . ALA A 1 182 ? -13.815 -8.704 -5.874 1.00 95.81 182 ALA A N 1
ATOM 1395 C CA . ALA A 1 182 ? -12.878 -7.759 -5.275 1.00 95.81 182 ALA A CA 1
ATOM 1396 C C . ALA A 1 182 ? -11.408 -8.010 -5.672 1.00 95.81 182 ALA A C 1
ATOM 1398 O O . ALA A 1 182 ? -10.756 -7.048 -6.085 1.00 95.81 182 ALA A O 1
ATOM 1399 N N . PRO A 1 183 ? -10.870 -9.250 -5.641 1.00 96.94 183 PRO A N 1
ATOM 1400 C CA . PRO A 1 183 ? -9.476 -9.468 -6.007 1.00 96.94 183 PRO A CA 1
ATOM 1401 C C . PRO A 1 183 ? -9.178 -9.123 -7.477 1.00 96.94 183 PRO A C 1
ATOM 1403 O O . PRO A 1 183 ? -8.234 -8.365 -7.690 1.00 96.94 183 PRO A O 1
ATOM 1406 N N . PRO A 1 184 ? -9.973 -9.555 -8.483 1.00 97.94 184 PRO A N 1
ATOM 1407 C CA . PRO A 1 184 ? -9.739 -9.152 -9.873 1.00 97.94 184 PRO A CA 1
ATOM 1408 C C . PRO A 1 184 ? -9.883 -7.648 -10.124 1.00 97.94 184 PRO A C 1
ATOM 1410 O O . PRO A 1 184 ? -9.104 -7.088 -10.889 1.00 97.94 184 PRO A O 1
ATOM 1413 N N . VAL A 1 185 ? -10.842 -6.976 -9.476 1.00 98.00 185 VAL A N 1
ATOM 1414 C CA . VAL A 1 185 ? -11.029 -5.520 -9.627 1.00 98.00 185 VAL A CA 1
ATOM 1415 C C . VAL A 1 185 ? -9.840 -4.751 -9.053 1.00 98.00 185 VAL A C 1
ATOM 1417 O O . VAL A 1 185 ? -9.309 -3.857 -9.711 1.00 98.00 185 VAL A O 1
ATOM 1420 N N . GLY A 1 186 ? -9.396 -5.115 -7.846 1.00 97.88 186 GLY A N 1
ATOM 1421 C CA . GLY A 1 186 ? -8.216 -4.514 -7.227 1.00 97.88 186 GLY A CA 1
ATOM 1422 C C . GLY A 1 186 ? -6.949 -4.763 -8.047 1.00 97.88 186 GLY A C 1
ATOM 1423 O O . GLY A 1 186 ? -6.178 -3.834 -8.277 1.00 97.88 186 GLY A O 1
ATOM 1424 N N . TYR A 1 187 ? -6.785 -5.985 -8.562 1.00 98.56 187 TYR A N 1
ATOM 1425 C CA . TYR A 1 187 ? -5.672 -6.344 -9.436 1.00 98.56 187 TYR A CA 1
ATOM 1426 C C . TYR A 1 187 ? -5.660 -5.530 -10.728 1.00 98.56 187 TYR A C 1
ATOM 1428 O O . TYR A 1 187 ? -4.639 -4.943 -11.075 1.00 98.56 187 TYR A O 1
ATOM 1436 N N . ALA A 1 188 ? -6.799 -5.444 -11.419 1.00 98.56 188 ALA A N 1
ATOM 1437 C CA . ALA A 1 188 ? -6.913 -4.690 -12.661 1.00 98.56 188 ALA A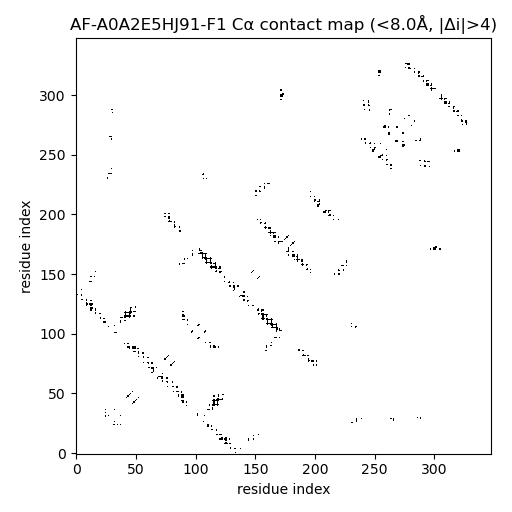 CA 1
ATOM 1438 C C . ALA A 1 188 ? -6.566 -3.208 -12.453 1.00 98.56 188 ALA A C 1
ATOM 1440 O O . ALA A 1 188 ? -5.847 -2.628 -13.267 1.00 98.56 188 ALA A O 1
ATOM 1441 N N . ALA A 1 189 ? -7.014 -2.606 -11.346 1.00 98.12 189 ALA A N 1
ATOM 1442 C CA . ALA A 1 189 ? -6.650 -1.237 -10.990 1.00 98.12 189 ALA A CA 1
ATOM 1443 C C . ALA A 1 189 ? -5.137 -1.090 -10.742 1.00 98.12 189 ALA A C 1
ATOM 1445 O O . ALA A 1 189 ? -4.517 -0.184 -11.299 1.00 98.12 189 ALA A O 1
ATOM 1446 N N . ALA A 1 190 ? -4.537 -1.997 -9.965 1.00 98.44 190 ALA A N 1
ATOM 1447 C CA . ALA A 1 190 ? -3.105 -1.985 -9.661 1.00 98.44 190 ALA A CA 1
ATOM 1448 C C . ALA A 1 190 ? -2.244 -2.119 -10.928 1.00 98.44 190 ALA A C 1
ATOM 1450 O O . ALA A 1 190 ? -1.374 -1.285 -11.185 1.00 98.44 190 ALA A O 1
ATOM 1451 N N . VAL A 1 191 ? -2.550 -3.115 -11.763 1.00 98.69 191 VAL A N 1
ATOM 1452 C CA . VAL A 1 191 ? -1.867 -3.361 -13.039 1.00 98.69 191 VAL A CA 1
ATOM 1453 C C . VAL A 1 191 ? -2.016 -2.172 -13.971 1.00 98.69 191 VAL A C 1
ATOM 1455 O O . VAL A 1 191 ? -1.041 -1.790 -14.600 1.00 98.69 191 VAL A O 1
ATOM 1458 N N . THR A 1 192 ? -3.195 -1.551 -14.045 1.00 98.50 192 THR A N 1
ATOM 1459 C CA . THR A 1 192 ? -3.415 -0.397 -14.930 1.00 98.50 192 THR A CA 1
ATOM 1460 C C . THR A 1 192 ? -2.555 0.796 -14.520 1.00 98.50 192 THR A C 1
ATOM 1462 O O . THR A 1 192 ? -1.907 1.396 -15.373 1.00 98.50 192 THR A O 1
ATOM 1465 N N . ILE A 1 193 ? -2.506 1.125 -13.223 1.00 98.25 193 ILE A N 1
ATOM 1466 C CA . ILE A 1 193 ? -1.677 2.228 -12.707 1.00 98.25 193 ILE A CA 1
ATOM 1467 C C . ILE A 1 193 ? -0.196 1.967 -13.017 1.00 98.25 193 ILE A C 1
ATOM 1469 O O . ILE A 1 193 ? 0.508 2.855 -13.501 1.00 98.25 193 ILE A O 1
ATOM 1473 N N . HIS A 1 194 ? 0.265 0.742 -12.771 1.00 98.44 194 HIS A N 1
ATOM 1474 C CA . HIS A 1 194 ? 1.660 0.363 -12.959 1.00 98.44 194 HIS A CA 1
ATOM 1475 C C . HIS A 1 194 ? 2.045 0.275 -14.448 1.00 98.44 194 HIS A C 1
ATOM 1477 O O . HIS A 1 194 ? 3.024 0.888 -14.871 1.00 98.44 194 HIS A O 1
ATOM 1483 N N . ALA A 1 195 ? 1.237 -0.392 -15.272 1.00 98.38 195 ALA A N 1
ATOM 1484 C CA . ALA A 1 195 ? 1.437 -0.481 -16.717 1.00 98.38 195 ALA A CA 1
ATOM 1485 C C . ALA A 1 195 ? 1.402 0.890 -17.394 1.00 98.38 195 ALA A C 1
ATOM 1487 O O . ALA A 1 195 ? 2.189 1.134 -18.304 1.00 98.38 195 ALA A O 1
ATOM 1488 N N . PHE A 1 196 ? 0.544 1.807 -16.934 1.00 98.19 196 PHE A N 1
ATOM 1489 C CA . PHE A 1 196 ? 0.529 3.180 -17.433 1.00 98.19 196 PHE A CA 1
ATOM 1490 C C . PHE A 1 196 ? 1.873 3.881 -17.191 1.00 98.19 196 PHE A C 1
ATOM 1492 O O . PHE A 1 196 ? 2.450 4.443 -18.125 1.00 98.19 196 PHE A O 1
ATOM 1499 N N . TRP A 1 197 ? 2.398 3.816 -15.962 1.00 97.75 197 TRP A N 1
ATOM 1500 C CA . TRP A 1 197 ? 3.694 4.413 -15.639 1.00 97.75 197 TRP A CA 1
ATOM 1501 C C . TRP A 1 197 ? 4.820 3.794 -16.466 1.00 97.75 197 TRP A C 1
ATOM 1503 O O . TRP A 1 197 ? 5.545 4.524 -17.145 1.00 97.75 197 TRP A O 1
ATOM 1513 N N . ASN A 1 198 ? 4.920 2.463 -16.490 1.00 97.69 198 ASN A N 1
ATOM 1514 C CA . ASN A 1 198 ? 5.971 1.783 -17.243 1.00 97.69 198 ASN A CA 1
ATOM 1515 C C . ASN A 1 198 ? 5.847 2.049 -18.745 1.00 97.69 198 ASN A C 1
ATOM 1517 O O . ASN A 1 198 ? 6.846 2.331 -19.392 1.00 97.69 198 ASN A O 1
ATOM 1521 N N . GLY A 1 199 ? 4.630 2.057 -19.292 1.00 97.69 199 GLY A N 1
ATOM 1522 C CA . GLY A 1 199 ? 4.361 2.421 -20.682 1.00 97.69 199 GLY A CA 1
ATOM 1523 C C . GLY A 1 199 ? 4.858 3.821 -21.025 1.00 97.69 199 GLY A C 1
ATOM 1524 O O . GLY A 1 199 ? 5.561 3.996 -22.020 1.00 97.69 199 GLY A O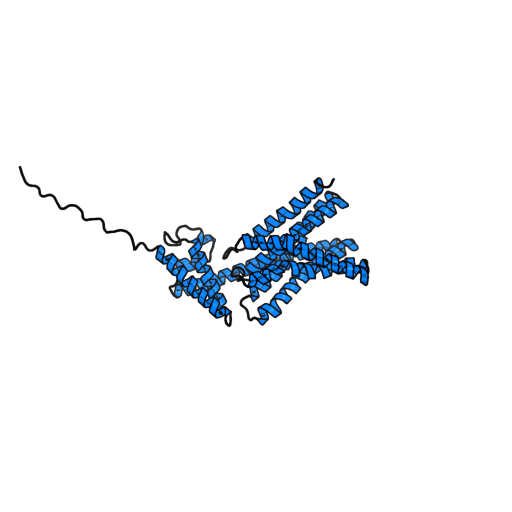 1
ATOM 1525 N N . SER A 1 200 ? 4.553 4.807 -20.177 1.00 97.31 200 SER A N 1
ATOM 1526 C CA . SER A 1 200 ? 5.015 6.186 -20.367 1.00 97.31 200 SER A CA 1
ATOM 1527 C C . SER A 1 200 ? 6.540 6.320 -20.277 1.00 97.31 200 SER A C 1
ATOM 1529 O O . SER A 1 200 ? 7.145 6.965 -21.135 1.00 97.31 200 SER A O 1
ATOM 1531 N N . ALA A 1 201 ? 7.171 5.636 -19.316 1.00 95.31 201 ALA A N 1
ATOM 1532 C CA . ALA A 1 201 ? 8.618 5.642 -19.125 1.00 95.31 201 ALA A CA 1
ATOM 1533 C C . ALA A 1 201 ? 9.358 4.939 -20.268 1.00 95.31 201 ALA A C 1
ATOM 1535 O O . ALA A 1 201 ? 10.327 5.483 -20.802 1.00 95.31 201 ALA A O 1
ATOM 1536 N N . THR A 1 202 ? 8.874 3.774 -20.705 1.00 95.75 202 THR A N 1
ATOM 1537 C CA . THR A 1 202 ? 9.411 3.049 -21.862 1.00 95.75 202 THR A CA 1
ATOM 1538 C C . THR A 1 202 ? 9.266 3.882 -23.133 1.00 95.75 202 THR A C 1
ATOM 1540 O O . THR A 1 202 ? 10.241 4.051 -23.866 1.00 95.75 202 THR A O 1
ATOM 1543 N N . TYR A 1 203 ? 8.097 4.486 -23.371 1.00 96.12 203 TYR A N 1
ATOM 1544 C CA . TYR A 1 203 ? 7.882 5.346 -24.536 1.00 96.12 203 TYR A CA 1
ATOM 1545 C C . TYR A 1 203 ? 8.809 6.561 -24.537 1.00 96.12 203 TYR A C 1
ATOM 1547 O O . TYR A 1 203 ? 9.451 6.837 -25.555 1.00 96.12 203 TYR A O 1
ATOM 1555 N N . SER A 1 204 ? 8.926 7.257 -23.402 1.00 95.12 204 SER A N 1
ATOM 1556 C CA . SER A 1 204 ? 9.838 8.391 -23.259 1.00 95.12 204 SER A CA 1
ATOM 1557 C C . SER A 1 204 ? 11.292 7.978 -23.477 1.00 95.12 204 SER A C 1
ATOM 1559 O O . SER A 1 204 ? 12.031 8.716 -24.125 1.00 95.12 204 SER A O 1
ATOM 1561 N N . SER A 1 205 ? 11.709 6.822 -22.955 1.00 91.00 205 SER A N 1
ATOM 1562 C CA . SER A 1 205 ? 13.085 6.333 -23.076 1.00 91.00 205 SER A CA 1
ATOM 1563 C C . SER A 1 205 ? 13.448 5.954 -24.510 1.00 91.00 205 SER A C 1
ATOM 1565 O O . SER A 1 205 ? 14.576 6.199 -24.927 1.00 91.00 205 SER A O 1
ATOM 1567 N N . LEU A 1 206 ? 12.524 5.344 -25.257 1.00 90.69 206 LEU A N 1
ATOM 1568 C CA . LEU A 1 206 ? 12.790 4.865 -26.616 1.00 90.69 206 LEU A CA 1
ATOM 1569 C C . LEU A 1 206 ? 12.661 5.967 -27.675 1.00 90.69 206 LEU A C 1
ATOM 1571 O O . LEU A 1 206 ? 13.365 5.927 -28.678 1.00 90.69 206 LEU A O 1
ATOM 1575 N N . ASN A 1 207 ? 11.790 6.956 -27.452 1.00 92.94 207 ASN A N 1
ATOM 1576 C CA . ASN A 1 207 ? 11.468 7.984 -28.450 1.00 92.94 207 ASN A CA 1
ATOM 1577 C C . ASN A 1 207 ? 11.959 9.394 -28.079 1.00 92.94 207 ASN A C 1
ATOM 1579 O O . ASN A 1 207 ? 11.744 10.332 -28.841 1.00 92.94 207 ASN A O 1
ATOM 1583 N N . GLY A 1 208 ? 12.571 9.583 -26.904 1.00 92.44 208 GLY A N 1
ATOM 1584 C CA . GLY A 1 208 ? 12.993 10.905 -26.421 1.00 92.44 208 GLY A CA 1
ATOM 1585 C C . GLY A 1 208 ? 11.834 11.844 -26.048 1.00 92.44 208 GLY A C 1
ATOM 1586 O O . GLY A 1 208 ? 12.019 13.058 -25.992 1.00 92.44 208 GLY A O 1
ATOM 1587 N N . ALA A 1 209 ? 10.640 11.300 -25.795 1.00 93.69 209 ALA A N 1
ATOM 1588 C CA . ALA A 1 209 ? 9.406 12.052 -25.551 1.00 93.69 209 ALA A CA 1
ATOM 1589 C C . ALA A 1 209 ? 9.257 12.494 -24.081 1.00 93.69 209 ALA A C 1
ATOM 1591 O O . ALA A 1 209 ? 8.461 11.945 -23.315 1.00 93.69 209 ALA A O 1
ATOM 1592 N N . LEU A 1 210 ? 10.058 13.481 -23.668 1.00 91.81 210 LEU A N 1
ATOM 1593 C CA . LEU A 1 210 ? 10.083 13.983 -22.284 1.00 91.81 210 LEU A CA 1
ATOM 1594 C C . LEU A 1 210 ? 8.759 14.626 -21.833 1.00 91.81 210 LEU A C 1
ATOM 1596 O O . LEU A 1 210 ? 8.458 14.650 -20.640 1.00 91.81 210 LEU A O 1
ATOM 1600 N N . ASP A 1 211 ? 7.967 15.141 -22.769 1.00 93.88 211 ASP A N 1
ATOM 1601 C CA . ASP A 1 211 ? 6.629 15.688 -22.540 1.00 93.88 211 ASP A CA 1
ATOM 1602 C C . ASP A 1 211 ? 5.641 14.611 -22.065 1.00 93.88 211 ASP A C 1
ATOM 1604 O O . ASP A 1 211 ? 4.885 14.844 -21.117 1.00 93.88 211 ASP A O 1
ATOM 1608 N N . VAL A 1 212 ? 5.711 13.406 -22.642 1.00 94.88 212 VAL A N 1
ATOM 1609 C CA . VAL A 1 212 ? 4.925 12.242 -22.201 1.00 94.88 212 VAL A CA 1
ATOM 1610 C C . VAL A 1 212 ? 5.283 11.868 -20.765 1.00 94.88 212 VAL A C 1
ATOM 1612 O O . VAL A 1 212 ? 4.391 11.689 -19.934 1.00 94.88 212 VAL A O 1
ATOM 1615 N N . GLN A 1 213 ? 6.579 11.815 -20.442 1.00 93.56 213 GLN A N 1
ATOM 1616 C CA . GLN A 1 213 ? 7.035 11.523 -19.081 1.00 93.56 213 GLN A CA 1
ATOM 1617 C C . GLN A 1 213 ? 6.580 12.597 -18.084 1.00 93.56 213 GLN A C 1
ATOM 1619 O O . GLN A 1 213 ? 6.130 12.270 -16.987 1.00 93.56 213 GLN A O 1
ATOM 1624 N N . ALA A 1 214 ? 6.661 13.877 -18.455 1.00 93.81 214 ALA A N 1
ATOM 1625 C CA . ALA A 1 214 ? 6.207 14.975 -17.607 1.00 93.81 214 ALA A CA 1
ATOM 1626 C C . ALA A 1 214 ? 4.694 14.898 -17.334 1.00 93.81 214 ALA A C 1
ATOM 1628 O O . ALA A 1 214 ? 4.269 15.042 -16.185 1.00 93.81 214 ALA A O 1
ATOM 1629 N N . GLY A 1 215 ? 3.885 14.608 -18.359 1.00 95.56 215 GLY A N 1
ATOM 1630 C CA . GLY A 1 215 ? 2.447 14.378 -18.206 1.00 95.56 215 GLY A CA 1
ATOM 1631 C C . GLY A 1 215 ? 2.134 13.184 -17.297 1.00 95.56 215 GLY A C 1
ATOM 1632 O O . GLY A 1 215 ? 1.269 13.278 -16.424 1.00 95.56 215 GLY A O 1
ATOM 1633 N N . ALA A 1 216 ? 2.885 12.087 -17.436 1.00 95.75 216 ALA A N 1
ATOM 1634 C CA . ALA A 1 216 ? 2.751 10.917 -16.574 1.00 95.75 216 ALA A CA 1
ATOM 1635 C C . ALA A 1 216 ? 3.098 11.227 -15.111 1.00 95.75 216 ALA A C 1
ATOM 1637 O O . ALA A 1 216 ? 2.363 10.811 -14.217 1.00 95.75 216 ALA A O 1
ATOM 1638 N N . CYS A 1 217 ? 4.150 12.010 -14.851 1.00 96.19 217 CYS A N 1
ATOM 1639 C CA . CYS A 1 217 ? 4.492 12.470 -13.503 1.00 96.19 217 CYS A CA 1
ATOM 1640 C C . CYS A 1 217 ? 3.325 13.225 -12.846 1.00 96.19 217 CYS A C 1
ATOM 1642 O O . CYS A 1 217 ? 2.969 12.916 -11.710 1.00 96.19 217 CYS A O 1
ATOM 1644 N N . VAL A 1 218 ? 2.682 14.153 -13.569 1.00 96.75 218 VAL A N 1
ATOM 1645 C CA . VAL A 1 218 ? 1.501 14.885 -13.070 1.00 96.75 218 VAL A CA 1
ATOM 1646 C C . VAL A 1 218 ? 0.357 13.925 -12.748 1.00 96.75 218 VAL A C 1
ATOM 1648 O O . VAL A 1 218 ? -0.213 13.994 -11.658 1.00 96.75 218 VAL A O 1
ATOM 1651 N N . LEU A 1 219 ? 0.039 12.998 -13.658 1.00 96.19 219 LEU A N 1
ATOM 1652 C CA . LEU A 1 219 ? -1.051 12.047 -13.441 1.00 96.19 219 LEU A CA 1
ATOM 1653 C C . LEU A 1 219 ? -0.776 11.124 -12.248 1.00 96.19 219 LEU A C 1
ATOM 1655 O O . LEU A 1 219 ? -1.666 10.918 -11.423 1.00 96.19 219 LEU A O 1
ATOM 1659 N N . ILE A 1 220 ? 0.449 10.611 -12.112 1.00 96.12 220 ILE A N 1
ATOM 1660 C CA . ILE A 1 220 ? 0.838 9.797 -10.959 1.00 96.12 220 ILE A CA 1
ATOM 1661 C C . ILE A 1 220 ? 0.723 10.608 -9.672 1.00 96.12 220 ILE A C 1
ATOM 1663 O O . ILE A 1 220 ? 0.171 10.082 -8.707 1.00 96.12 220 ILE A O 1
ATOM 1667 N N . THR A 1 221 ? 1.147 11.880 -9.648 1.00 95.94 221 THR A N 1
ATOM 1668 C CA . THR A 1 221 ? 0.926 12.784 -8.505 1.00 95.94 221 THR A CA 1
ATOM 1669 C C . THR A 1 221 ? -0.554 12.882 -8.137 1.00 95.94 221 THR A C 1
ATOM 1671 O O . THR A 1 221 ? -0.898 12.722 -6.964 1.00 95.94 221 THR A O 1
ATOM 1674 N N . CYS A 1 222 ? -1.438 13.057 -9.120 1.00 97.06 222 CYS A N 1
ATOM 1675 C CA . CYS A 1 222 ? -2.883 13.070 -8.896 1.00 97.06 222 CYS A CA 1
ATOM 1676 C C . CYS A 1 222 ? -3.410 11.730 -8.357 1.00 97.06 222 CYS A C 1
ATOM 1678 O O . CYS A 1 222 ? -4.224 11.733 -7.436 1.00 97.06 222 CYS A O 1
ATOM 1680 N N . ILE A 1 223 ? -2.931 10.593 -8.873 1.00 96.06 223 ILE A N 1
ATOM 1681 C CA . ILE A 1 223 ? -3.319 9.254 -8.400 1.00 96.06 223 ILE A CA 1
ATOM 1682 C C . ILE A 1 223 ? -2.871 9.036 -6.951 1.00 96.06 223 ILE A C 1
ATOM 1684 O O . ILE A 1 223 ? -3.664 8.584 -6.129 1.00 96.06 223 ILE A O 1
ATOM 1688 N N . GLY A 1 224 ? -1.636 9.401 -6.600 1.00 94.75 224 GLY A N 1
ATOM 1689 C CA . GLY A 1 224 ? -1.148 9.308 -5.222 1.00 94.75 224 GLY A CA 1
ATOM 1690 C C . GLY A 1 224 ? -1.966 10.175 -4.264 1.00 94.75 224 GLY A C 1
ATOM 1691 O O . GLY A 1 224 ? -2.399 9.699 -3.215 1.00 94.75 224 GLY A O 1
ATOM 1692 N N . ALA A 1 225 ? -2.259 11.420 -4.653 1.00 95.50 225 ALA A N 1
ATOM 1693 C CA . ALA A 1 225 ? -3.132 12.308 -3.886 1.00 95.50 225 ALA A CA 1
ATOM 1694 C C . ALA A 1 225 ? -4.552 11.735 -3.736 1.00 95.50 225 ALA A C 1
ATOM 1696 O O . ALA A 1 225 ? -5.133 11.813 -2.655 1.00 95.50 225 ALA A O 1
ATOM 1697 N N . PHE A 1 226 ? -5.091 11.114 -4.787 1.00 95.38 226 PHE A N 1
ATOM 1698 C CA . PHE A 1 226 ? -6.385 10.439 -4.751 1.00 95.38 226 PHE A CA 1
ATOM 1699 C C . PHE A 1 226 ? -6.388 9.246 -3.787 1.00 95.38 226 PHE A C 1
ATOM 1701 O O . PHE A 1 226 ? -7.298 9.143 -2.971 1.00 95.38 226 PHE A O 1
ATOM 1708 N N . VAL A 1 227 ? -5.360 8.390 -3.798 1.00 94.38 227 VAL A N 1
ATOM 1709 C CA . VAL A 1 227 ? -5.240 7.265 -2.850 1.00 94.38 227 VAL A CA 1
ATOM 1710 C C . VAL A 1 227 ? -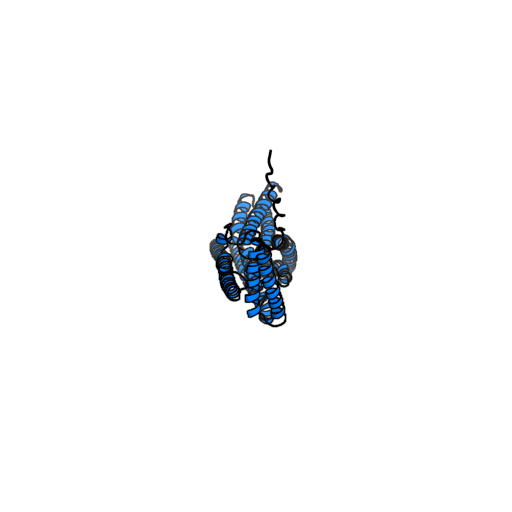5.155 7.763 -1.405 1.00 94.38 227 VAL A C 1
ATOM 1712 O O . VAL A 1 227 ? -5.827 7.224 -0.525 1.00 94.38 227 VAL A O 1
ATOM 1715 N N . LEU A 1 228 ? -4.398 8.833 -1.145 1.00 93.44 228 LEU A N 1
ATOM 1716 C CA . LEU A 1 228 ? -4.353 9.454 0.182 1.00 93.44 228 LEU A CA 1
ATOM 1717 C C . LEU A 1 228 ? -5.708 10.058 0.581 1.00 93.44 228 LEU A C 1
ATOM 1719 O O . LEU A 1 228 ? -6.127 9.914 1.730 1.00 93.44 228 LEU A O 1
ATOM 1723 N N . ALA A 1 229 ? -6.422 10.690 -0.352 1.00 93.88 229 ALA A N 1
ATOM 1724 C CA . ALA A 1 229 ? -7.769 11.203 -0.115 1.00 93.88 229 ALA A CA 1
ATOM 1725 C C . ALA A 1 229 ? -8.770 10.072 0.175 1.00 93.88 229 ALA A C 1
ATOM 1727 O O . ALA A 1 229 ? -9.585 10.207 1.087 1.00 93.88 229 ALA A O 1
ATOM 1728 N N . LEU A 1 230 ? -8.675 8.939 -0.530 1.00 91.81 230 LEU A N 1
ATOM 1729 C CA . LEU A 1 230 ? -9.457 7.736 -0.240 1.00 91.81 230 LEU A CA 1
ATOM 1730 C C . LEU A 1 230 ? -9.157 7.190 1.159 1.00 91.81 230 LEU A C 1
ATOM 1732 O O . LEU A 1 230 ? -10.094 6.861 1.884 1.00 91.81 230 LEU A O 1
ATOM 1736 N N . ALA A 1 231 ? -7.887 7.159 1.577 1.00 91.31 231 ALA A N 1
ATOM 1737 C CA . ALA A 1 231 ? -7.513 6.768 2.936 1.00 91.31 231 ALA A CA 1
ATOM 1738 C C . ALA A 1 231 ? -8.148 7.698 3.987 1.00 91.31 231 ALA A C 1
ATOM 1740 O O . ALA A 1 231 ? -8.741 7.231 4.957 1.00 91.31 231 ALA A O 1
ATOM 1741 N N . GLN A 1 232 ? -8.092 9.020 3.774 1.00 91.69 232 GLN A N 1
ATOM 1742 C CA . GLN A 1 232 ? -8.731 9.990 4.674 1.00 91.69 232 GLN A CA 1
ATOM 1743 C C . GLN A 1 232 ? -10.256 9.850 4.699 1.00 91.69 232 GLN A C 1
ATOM 1745 O O . GLN A 1 232 ? -10.866 9.953 5.764 1.00 91.69 232 GLN A O 1
ATOM 1750 N N . LEU A 1 233 ? -10.881 9.590 3.549 1.00 91.94 233 LEU A N 1
ATOM 1751 C CA . LEU A 1 233 ? -12.316 9.345 3.463 1.00 91.94 233 LEU A CA 1
ATOM 1752 C C . LEU A 1 233 ? -12.705 8.063 4.209 1.00 91.94 233 LEU A C 1
ATOM 1754 O O . LEU A 1 233 ? -13.692 8.071 4.940 1.00 91.94 233 LEU A O 1
ATOM 1758 N N . SER A 1 234 ? -11.921 6.991 4.069 1.00 91.00 234 SER A N 1
ATOM 1759 C CA . SER A 1 234 ? -12.117 5.730 4.794 1.00 91.00 234 SER A CA 1
ATOM 1760 C C . SER A 1 234 ? -12.093 5.955 6.306 1.00 91.00 234 SER A C 1
ATOM 1762 O O . SER A 1 234 ? -13.075 5.665 6.989 1.00 91.00 234 SER A O 1
ATOM 1764 N N . LEU A 1 235 ? -11.052 6.623 6.810 1.00 89.75 235 LEU A N 1
ATOM 1765 C CA . LEU A 1 235 ? -10.920 6.993 8.225 1.00 89.75 235 LEU A CA 1
ATOM 1766 C C . LEU A 1 235 ? -12.068 7.885 8.716 1.00 89.75 235 LEU A C 1
ATOM 1768 O O . LEU A 1 235 ? -12.544 7.752 9.845 1.00 89.75 235 LEU A O 1
ATOM 1772 N N . PHE A 1 236 ? -12.537 8.811 7.878 1.00 90.31 236 PHE A N 1
ATOM 1773 C CA . PHE A 1 236 ? -13.684 9.651 8.206 1.00 90.31 236 PHE A CA 1
ATOM 1774 C C . PHE A 1 236 ? -14.976 8.832 8.327 1.00 90.31 236 PHE A C 1
ATOM 1776 O O . PHE A 1 236 ? -15.775 9.058 9.240 1.00 90.31 236 PHE A O 1
ATOM 1783 N N . MET A 1 237 ? -15.185 7.867 7.433 1.00 89.81 237 MET A N 1
ATOM 1784 C CA . MET A 1 237 ? -16.336 6.968 7.492 1.00 89.81 237 MET A CA 1
ATOM 1785 C C . MET A 1 237 ? -16.275 6.063 8.724 1.00 89.81 237 MET A C 1
ATOM 1787 O O . MET A 1 237 ? -17.277 5.941 9.429 1.00 89.81 237 MET A O 1
ATOM 1791 N N . GLU A 1 238 ? -15.105 5.514 9.045 1.00 89.81 238 GLU A N 1
ATOM 1792 C CA . GLU A 1 238 ? -14.872 4.750 10.274 1.00 89.81 238 GLU A CA 1
ATOM 1793 C C . GLU A 1 238 ? -15.193 5.573 11.521 1.00 89.81 238 GLU A C 1
ATOM 1795 O O . GLU A 1 238 ? -15.943 5.120 12.381 1.00 89.81 238 GLU A O 1
ATOM 1800 N N . HIS A 1 239 ? -14.726 6.822 11.592 1.00 90.88 239 HIS A N 1
ATOM 1801 C CA . HIS A 1 239 ? -15.057 7.721 12.696 1.00 90.88 239 HIS A CA 1
ATOM 1802 C C . HIS A 1 239 ? -16.572 7.890 12.879 1.00 90.88 239 HIS A C 1
ATOM 1804 O O . HIS A 1 239 ? -17.078 7.849 14.005 1.00 90.88 239 HIS A O 1
ATOM 1810 N N . ARG A 1 240 ? -17.313 8.070 11.776 1.00 92.00 240 ARG A N 1
ATOM 1811 C CA . ARG A 1 240 ? -18.778 8.199 11.812 1.00 92.00 240 ARG A CA 1
ATOM 1812 C C . ARG A 1 240 ? -19.446 6.923 12.309 1.00 92.0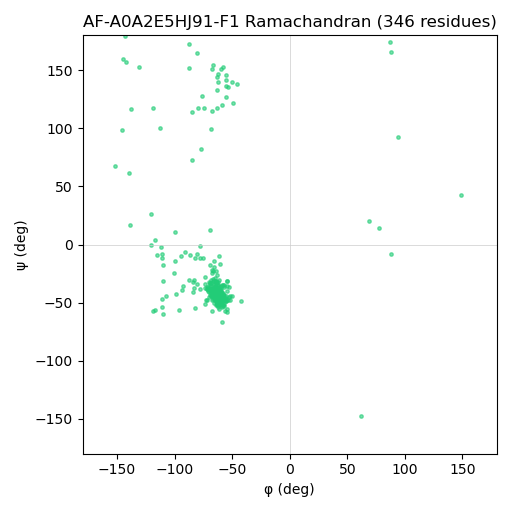0 240 ARG A C 1
ATOM 1814 O O . ARG A 1 240 ? -20.382 7.018 13.101 1.00 92.00 240 ARG A O 1
ATOM 1821 N N . VAL A 1 241 ? -18.961 5.763 11.868 1.00 91.94 241 VAL A N 1
ATOM 1822 C CA . VAL A 1 241 ? -19.436 4.455 12.330 1.00 91.94 241 VAL A CA 1
ATOM 1823 C C . VAL A 1 241 ? -19.172 4.299 13.824 1.00 91.94 241 VAL A C 1
ATOM 1825 O O . VAL A 1 241 ? -20.122 4.096 14.574 1.00 91.94 241 VAL A O 1
ATOM 1828 N N . ILE A 1 242 ? -17.932 4.495 14.283 1.00 92.50 242 ILE A N 1
ATOM 1829 C CA . ILE A 1 242 ? -17.566 4.374 15.702 1.00 92.50 242 ILE A CA 1
ATOM 1830 C C . ILE A 1 242 ? -18.471 5.260 16.560 1.00 92.50 242 ILE A C 1
ATOM 1832 O O . ILE A 1 242 ? -19.034 4.799 17.550 1.00 92.50 242 ILE A O 1
ATOM 1836 N N . LYS A 1 243 ? -18.660 6.525 16.167 1.00 93.94 243 LYS A N 1
ATOM 1837 C CA . LYS A 1 243 ? -19.519 7.453 16.906 1.00 93.94 243 LYS A CA 1
ATOM 1838 C C . LYS A 1 243 ? -20.969 6.968 16.974 1.00 93.94 243 LYS A C 1
ATOM 1840 O O . LYS A 1 243 ? -21.548 6.960 18.055 1.00 93.94 243 LYS A O 1
ATOM 1845 N N . ALA A 1 244 ? -21.557 6.578 15.844 1.00 94.81 244 ALA A N 1
ATOM 1846 C CA . ALA A 1 244 ? -22.949 6.133 15.799 1.00 94.81 244 ALA A CA 1
ATOM 1847 C C . ALA A 1 244 ? -23.178 4.870 16.649 1.00 94.81 244 ALA A C 1
ATOM 1849 O O . ALA A 1 244 ? -24.144 4.796 17.406 1.00 94.81 244 ALA A O 1
ATOM 1850 N N . GLU A 1 245 ? -22.269 3.900 16.559 1.00 95.75 245 GLU A N 1
ATOM 1851 C CA . GLU A 1 245 ? -22.355 2.631 17.286 1.00 95.75 245 GLU A CA 1
ATOM 1852 C C . GLU A 1 245 ? -22.129 2.807 18.792 1.00 95.75 245 GLU A C 1
ATOM 1854 O O . GLU A 1 245 ? -22.847 2.206 19.591 1.00 95.75 245 GLU A O 1
ATOM 1859 N N . LEU A 1 246 ? -21.172 3.654 19.197 1.00 95.31 246 LEU A N 1
ATOM 1860 C CA . LEU A 1 246 ? -20.923 3.947 20.611 1.00 95.31 246 LEU A CA 1
ATOM 1861 C C . LEU A 1 246 ? -22.072 4.716 21.256 1.00 95.31 246 LEU A C 1
ATOM 1863 O O . LEU A 1 246 ? -22.394 4.444 22.409 1.00 95.31 246 LEU A O 1
ATOM 1867 N N . LEU A 1 247 ? -22.707 5.644 20.533 1.00 95.44 247 LEU A N 1
ATOM 1868 C CA . LEU A 1 247 ? -23.902 6.332 21.029 1.00 95.44 247 LEU A CA 1
ATOM 1869 C C . LEU A 1 247 ? -25.056 5.349 21.254 1.00 95.44 247 LEU A C 1
ATOM 1871 O O . LEU A 1 247 ? -25.734 5.439 22.274 1.00 95.44 247 LEU A O 1
ATOM 1875 N N . ALA A 1 248 ? -25.233 4.379 20.355 1.00 95.06 248 ALA A N 1
ATOM 1876 C CA . ALA A 1 248 ? -26.227 3.326 20.529 1.00 95.06 248 ALA A CA 1
ATOM 1877 C C . ALA A 1 248 ? -25.875 2.370 21.690 1.00 95.06 248 ALA A C 1
ATOM 1879 O O . ALA A 1 248 ? -26.736 2.004 22.477 1.00 95.06 248 ALA A O 1
ATOM 1880 N N . GLU A 1 249 ? -24.609 1.972 21.858 1.00 95.56 249 GLU A N 1
ATOM 1881 C CA . GLU A 1 249 ? -24.192 1.183 23.034 1.00 95.56 249 GLU A CA 1
ATOM 1882 C C . GLU A 1 249 ? -24.358 1.969 24.346 1.00 95.56 249 GLU A C 1
ATOM 1884 O O . GLU A 1 249 ? -24.646 1.385 25.392 1.00 95.56 249 GLU A O 1
ATOM 1889 N N . ALA A 1 250 ? -24.196 3.292 24.308 1.00 94.94 250 ALA A N 1
ATOM 1890 C CA . ALA A 1 250 ? -24.415 4.145 25.465 1.00 94.94 250 ALA A CA 1
ATOM 1891 C C . ALA A 1 250 ? -25.902 4.292 25.816 1.00 94.94 250 ALA A C 1
ATOM 1893 O O . ALA A 1 250 ? -26.242 4.252 26.998 1.00 94.94 250 ALA A O 1
ATOM 1894 N N . SER A 1 251 ? -26.798 4.388 24.823 1.00 94.19 251 SER A N 1
ATOM 1895 C CA . SER A 1 251 ? -28.247 4.342 25.075 1.00 94.19 251 SER A CA 1
ATOM 1896 C C . SER A 1 251 ? -28.695 2.996 25.646 1.00 94.19 251 SER A C 1
ATOM 1898 O O . SER A 1 251 ? -29.593 2.962 26.482 1.00 94.19 251 SER A O 1
ATOM 1900 N N . ASP A 1 252 ? -28.021 1.910 25.259 1.00 92.81 252 ASP A N 1
ATOM 1901 C CA . ASP A 1 252 ? -28.258 0.556 25.776 1.00 92.81 252 ASP A CA 1
ATOM 1902 C C . ASP A 1 252 ? -27.627 0.333 27.175 1.00 92.81 252 ASP A C 1
ATOM 1904 O O . ASP A 1 252 ? -27.746 -0.745 27.763 1.00 92.81 252 ASP A O 1
ATOM 1908 N N . GLY A 1 253 ? -26.936 1.339 27.728 1.00 92.50 253 GLY A N 1
ATOM 1909 C CA . GLY A 1 253 ? -26.329 1.295 29.061 1.00 92.50 253 GLY A CA 1
ATOM 1910 C C . GLY A 1 253 ? -25.022 0.498 29.149 1.00 92.50 253 GLY A C 1
ATOM 1911 O O . GLY A 1 253 ? -24.575 0.168 30.249 1.00 92.50 253 GLY A O 1
ATOM 1912 N N . THR A 1 254 ? -24.383 0.169 28.022 1.00 93.06 254 THR A N 1
ATOM 1913 C CA . THR A 1 254 ? -23.073 -0.505 28.016 1.00 93.06 254 THR A CA 1
ATOM 1914 C C . THR A 1 254 ? -21.960 0.411 28.528 1.00 93.06 254 THR A C 1
ATOM 1916 O O . THR A 1 254 ? -21.065 -0.057 29.233 1.00 93.06 254 THR A O 1
ATOM 1919 N N . LEU A 1 255 ? -22.003 1.700 28.175 1.00 94.62 255 LEU A N 1
ATOM 1920 C CA . LEU A 1 255 ? -21.041 2.714 28.609 1.00 94.62 255 LEU A CA 1
ATOM 1921 C C . LEU A 1 255 ? -21.713 4.086 28.816 1.00 94.62 255 LEU A C 1
ATOM 1923 O O . LEU A 1 255 ? -22.776 4.335 28.255 1.00 94.62 255 LEU A O 1
ATOM 1927 N N . PRO A 1 256 ? -21.104 5.010 29.580 1.00 93.81 256 PRO A N 1
ATOM 1928 C CA . PRO A 1 256 ? -21.618 6.372 29.723 1.00 93.81 256 PRO A CA 1
ATOM 1929 C C . PRO A 1 256 ? -21.638 7.156 28.400 1.00 93.81 256 PRO A C 1
ATOM 1931 O O . PRO A 1 256 ? -20.655 7.140 27.655 1.00 93.81 256 PRO A O 1
ATOM 1934 N N . LEU A 1 257 ? -22.703 7.934 28.160 1.00 92.25 257 LEU A N 1
ATOM 1935 C CA . LEU A 1 257 ? -22.837 8.817 26.984 1.00 92.25 257 LEU A CA 1
ATOM 1936 C C . LEU A 1 257 ? -21.657 9.791 26.836 1.00 92.25 257 LEU A C 1
ATOM 1938 O O . LEU A 1 257 ? -21.132 9.966 25.739 1.00 92.25 257 LEU A O 1
ATOM 1942 N N . ALA A 1 258 ? -21.166 10.346 27.948 1.00 91.06 258 ALA A N 1
ATOM 1943 C CA . ALA A 1 258 ? -20.003 11.234 27.946 1.00 91.06 258 ALA A CA 1
ATOM 1944 C C . ALA A 1 258 ? -18.738 10.562 27.377 1.00 91.06 258 ALA A C 1
ATOM 1946 O O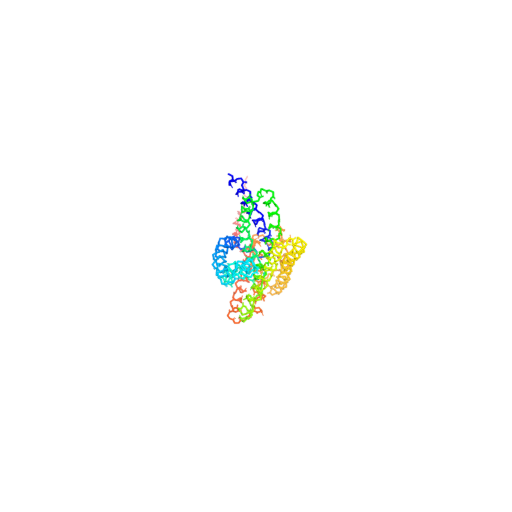 . ALA A 1 258 ? -17.942 11.210 26.701 1.00 91.06 258 ALA A O 1
ATOM 1947 N N . HIS A 1 259 ? -18.556 9.254 27.603 1.00 93.19 259 HIS A N 1
ATOM 1948 C CA . HIS A 1 259 ? -17.418 8.517 27.050 1.00 93.19 259 HIS A CA 1
ATOM 1949 C C . HIS A 1 259 ? -17.598 8.273 25.541 1.00 93.19 259 HIS A C 1
ATOM 1951 O O . HIS A 1 259 ? -16.627 8.382 24.788 1.00 93.19 259 HIS A O 1
ATOM 1957 N N . ALA A 1 260 ? -18.827 7.998 25.086 1.00 91.38 260 ALA A N 1
ATOM 1958 C CA . ALA A 1 260 ? -19.147 7.808 23.668 1.00 91.38 260 ALA A CA 1
ATOM 1959 C C . ALA A 1 260 ? -18.864 9.062 22.815 1.00 91.38 260 ALA A C 1
ATOM 1961 O O . ALA A 1 260 ? -18.456 8.937 21.663 1.00 91.38 260 ALA A O 1
ATOM 1962 N N . ASP A 1 261 ? -18.985 10.264 23.388 1.00 88.88 261 ASP A N 1
ATOM 1963 C CA . ASP A 1 261 ? -18.658 11.536 22.720 1.00 88.88 261 ASP A CA 1
ATOM 1964 C C . ASP A 1 261 ? -17.157 11.886 22.693 1.00 88.88 261 ASP A C 1
ATOM 1966 O O . ASP A 1 261 ? -16.744 12.853 22.033 1.00 88.88 261 ASP A O 1
ATOM 1970 N N . ILE A 1 262 ? -16.329 11.120 23.410 1.00 89.69 262 ILE A N 1
ATOM 1971 C CA . ILE A 1 262 ? -14.891 11.369 23.573 1.00 89.69 262 ILE A CA 1
ATOM 1972 C C . ILE A 1 262 ? -14.056 10.319 22.848 1.00 89.69 262 ILE A C 1
ATOM 1974 O O . ILE A 1 262 ? -13.148 10.688 22.104 1.00 89.69 262 ILE A O 1
ATOM 1978 N N . ILE A 1 263 ? -14.374 9.032 23.014 1.00 89.50 263 ILE A N 1
ATOM 1979 C CA . ILE A 1 263 ? -13.605 7.909 22.450 1.00 89.50 263 ILE A CA 1
ATOM 1980 C C . ILE A 1 263 ? -13.352 8.053 20.933 1.00 89.50 263 ILE A C 1
ATOM 1982 O O . ILE A 1 263 ? -12.197 7.890 20.524 1.00 89.50 263 ILE A O 1
ATOM 1986 N N . PRO A 1 264 ? -14.338 8.444 20.095 1.00 87.94 264 PRO A N 1
ATOM 1987 C CA . PRO A 1 264 ? -14.122 8.632 18.660 1.00 87.94 264 PRO A CA 1
ATOM 1988 C C . PRO A 1 264 ? -13.164 9.779 18.305 1.00 87.94 264 PRO A C 1
ATOM 1990 O O . PRO A 1 264 ? -12.743 9.884 17.158 1.00 87.94 264 PRO A O 1
ATOM 1993 N N . TYR A 1 265 ? -12.831 10.682 19.229 1.00 86.38 265 TYR A N 1
ATOM 1994 C CA . TYR A 1 265 ? -12.021 11.869 18.953 1.00 86.38 265 TYR A CA 1
ATOM 1995 C C . TYR A 1 265 ? -10.667 11.760 19.650 1.00 86.38 265 TYR A C 1
ATOM 1997 O O . TYR A 1 265 ? -10.537 12.065 20.833 1.00 86.38 265 TYR A O 1
ATOM 2005 N N . TRP A 1 266 ? -9.624 11.381 18.902 1.00 78.50 266 TRP A N 1
ATOM 2006 C CA . TRP A 1 266 ? -8.268 11.222 19.446 1.00 78.50 266 TRP A CA 1
ATOM 2007 C C . TRP A 1 266 ? -7.790 12.430 20.272 1.00 78.50 266 TRP A C 1
ATOM 2009 O O . TRP A 1 266 ? -7.324 12.233 21.388 1.00 78.50 266 TRP A O 1
ATOM 2019 N N . LEU A 1 267 ? -8.003 13.665 19.799 1.00 81.50 267 LEU A N 1
ATOM 2020 C CA . LEU A 1 267 ? -7.620 14.881 20.535 1.00 81.50 267 LEU A CA 1
ATOM 2021 C C . LEU A 1 267 ? -8.304 15.002 21.905 1.00 81.50 267 LEU A C 1
ATOM 2023 O O . LEU A 1 267 ? -7.687 15.460 22.861 1.00 81.50 267 LEU A O 1
ATOM 2027 N N . LYS A 1 268 ? -9.561 14.560 22.028 1.00 83.50 268 LYS A N 1
ATOM 2028 C CA . LYS A 1 268 ? -10.284 14.589 23.307 1.00 83.50 268 LYS A CA 1
ATOM 2029 C C . LYS A 1 268 ? -9.787 13.511 24.273 1.00 83.50 268 LYS A C 1
ATOM 2031 O O . LYS A 1 268 ? -9.840 13.710 25.483 1.00 83.50 268 LYS A O 1
ATOM 2036 N N . ARG A 1 269 ? -9.258 12.394 23.752 1.00 83.75 269 ARG A N 1
ATOM 2037 C CA . ARG A 1 269 ? -8.706 11.295 24.564 1.00 83.75 269 ARG A CA 1
ATOM 2038 C C . ARG A 1 269 ? -7.409 11.657 25.291 1.00 83.75 269 ARG A C 1
ATOM 2040 O O . ARG A 1 269 ? -7.053 10.959 26.236 1.00 83.75 269 ARG A O 1
ATOM 2047 N N . VAL A 1 270 ? -6.726 12.725 24.870 1.00 81.56 270 VAL A N 1
ATOM 2048 C CA . VAL A 1 270 ? -5.470 13.194 25.485 1.00 81.56 270 VAL A CA 1
ATOM 2049 C C . VAL A 1 270 ? -5.696 13.734 26.905 1.00 81.56 270 VAL A C 1
ATOM 2051 O O . VAL A 1 270 ? -4.781 13.693 27.722 1.00 81.56 270 VAL A O 1
ATOM 2054 N N . SER A 1 271 ? -6.911 14.193 27.231 1.00 79.62 271 SER A N 1
ATOM 2055 C CA . SER A 1 271 ? -7.236 14.675 28.579 1.00 79.62 271 SER A CA 1
ATOM 2056 C C . SER A 1 271 ? -7.111 13.572 29.645 1.00 79.62 271 SER A C 1
ATOM 2058 O O . SER A 1 271 ? -7.447 12.401 29.435 1.00 79.62 271 SER A O 1
ATOM 2060 N N . SER A 1 272 ? -6.655 13.943 30.841 1.00 70.00 272 SER A N 1
ATOM 2061 C CA . SER A 1 272 ? -6.570 13.034 31.984 1.00 70.00 272 SER A CA 1
ATOM 2062 C C . SER A 1 272 ? -7.925 12.732 32.638 1.00 70.00 272 SER A C 1
ATOM 2064 O O . SER A 1 272 ? -8.011 11.764 33.391 1.00 70.00 272 SER A O 1
ATOM 2066 N N . ASP A 1 273 ? -8.995 13.452 32.305 1.00 83.38 273 ASP A N 1
ATOM 2067 C CA . ASP A 1 273 ? -10.165 13.500 33.200 1.00 83.38 273 ASP A CA 1
ATOM 2068 C C . ASP A 1 273 ? -11.443 12.919 32.579 1.00 83.38 273 ASP A C 1
ATOM 2070 O O . ASP A 1 273 ? -12.508 12.940 33.187 1.00 83.38 273 ASP A O 1
ATOM 2074 N N . TRP A 1 274 ? -11.361 12.373 31.362 1.00 87.56 274 TRP A N 1
ATOM 2075 C CA . TRP A 1 274 ? -12.546 11.890 30.644 1.00 87.56 274 TRP A CA 1
ATOM 2076 C C . TRP A 1 274 ? -13.017 10.485 31.036 1.00 87.56 274 TRP A C 1
ATOM 2078 O O . TRP A 1 274 ? -14.098 10.078 30.618 1.00 87.56 274 TRP A O 1
ATOM 2088 N N . ALA A 1 275 ? -12.213 9.735 31.790 1.00 86.88 275 ALA A N 1
ATOM 2089 C CA . ALA A 1 275 ? -12.548 8.397 32.267 1.00 86.88 275 ALA A CA 1
ATOM 2090 C C . ALA A 1 275 ? -12.274 8.296 33.776 1.00 86.88 275 ALA A C 1
ATOM 2092 O O . ALA A 1 275 ? -11.382 8.997 34.263 1.00 86.88 275 ALA A O 1
ATOM 2093 N N . PRO A 1 276 ? -12.986 7.417 34.508 1.00 86.12 276 PRO A N 1
ATOM 2094 C CA . PRO A 1 276 ? -12.794 7.256 35.944 1.00 86.12 276 PRO A CA 1
ATOM 2095 C C . PRO A 1 276 ? -11.334 6.939 36.323 1.00 86.12 276 PRO A C 1
ATOM 2097 O O . PRO A 1 276 ? -10.650 6.221 35.581 1.00 86.12 276 PRO A O 1
ATOM 2100 N N . PRO A 1 277 ? -10.850 7.422 37.483 1.00 83.56 277 PRO A N 1
ATOM 2101 C CA . PRO A 1 277 ? -9.526 7.073 37.991 1.00 83.56 277 PRO A CA 1
ATOM 2102 C C . PRO A 1 277 ? -9.348 5.552 38.105 1.00 83.56 277 PRO A C 1
ATOM 2104 O O . PRO A 1 277 ? -10.242 4.851 38.566 1.00 83.56 277 PRO A O 1
ATOM 2107 N N . GLY A 1 278 ? -8.192 5.035 37.683 1.00 83.94 278 GLY A N 1
ATOM 2108 C CA . GLY A 1 278 ? -7.887 3.597 37.719 1.00 83.94 278 GLY A CA 1
ATOM 2109 C C . GLY A 1 278 ? -8.318 2.799 36.481 1.00 83.94 278 GLY A C 1
ATOM 2110 O O . GLY A 1 278 ? -7.903 1.650 36.342 1.00 83.94 278 GLY A O 1
ATOM 2111 N N . VAL A 1 279 ? -9.077 3.386 35.546 1.00 89.12 279 VAL A N 1
ATOM 2112 C CA . VAL A 1 279 ? -9.340 2.759 34.239 1.00 89.12 279 VAL A CA 1
ATOM 2113 C C . VAL A 1 279 ? -8.110 2.895 33.340 1.00 89.12 279 VAL A C 1
ATOM 2115 O O . VAL A 1 279 ? -7.634 4.005 33.091 1.00 89.12 279 VAL A O 1
ATOM 2118 N N . ASP A 1 280 ? -7.639 1.783 32.769 1.00 90.06 280 ASP A N 1
ATOM 2119 C CA . ASP A 1 280 ? -6.727 1.838 31.623 1.00 90.06 280 ASP A CA 1
ATOM 2120 C C . ASP A 1 280 ? -7.488 2.383 30.407 1.00 90.06 280 ASP A C 1
ATOM 2122 O O . ASP A 1 280 ? -8.239 1.679 29.729 1.00 90.06 280 ASP A O 1
ATOM 2126 N N . LYS A 1 281 ? -7.300 3.675 30.144 1.00 89.50 281 LYS A N 1
ATOM 2127 C CA . LYS A 1 281 ? -7.973 4.405 29.066 1.00 89.50 281 LYS A CA 1
ATOM 2128 C C . LYS A 1 281 ? -7.641 3.883 27.681 1.00 89.50 281 LYS A C 1
ATOM 2130 O O . LYS A 1 281 ? -8.489 3.970 26.796 1.00 89.50 281 LYS A O 1
ATOM 2135 N N . ASN A 1 282 ? -6.426 3.378 27.478 1.00 88.44 282 ASN A N 1
ATOM 2136 C CA . ASN A 1 282 ? -6.008 2.868 26.180 1.00 88.44 282 ASN A CA 1
ATOM 2137 C C . ASN A 1 282 ? -6.699 1.535 25.910 1.00 88.44 282 ASN A C 1
ATOM 2139 O O . ASN A 1 282 ? -7.305 1.374 24.850 1.00 88.44 282 ASN A O 1
ATOM 2143 N N . ALA A 1 283 ? -6.686 0.627 26.891 1.00 90.25 283 ALA A N 1
ATOM 2144 C CA . ALA A 1 283 ? -7.424 -0.630 26.810 1.00 90.25 283 ALA A CA 1
ATOM 2145 C C . ALA A 1 283 ? -8.934 -0.388 26.661 1.00 90.25 283 ALA A C 1
ATOM 2147 O O . ALA A 1 283 ? -9.572 -0.992 25.802 1.00 90.25 283 ALA A O 1
ATOM 2148 N N . TYR A 1 284 ? -9.494 0.556 27.424 1.00 92.94 284 TYR A N 1
ATOM 2149 C CA . TYR A 1 284 ? -10.917 0.890 27.371 1.00 92.94 284 TYR A CA 1
ATOM 2150 C C . TYR A 1 284 ? -11.334 1.499 26.031 1.00 92.94 284 TYR A C 1
ATOM 2152 O O . TYR A 1 284 ? -12.274 1.010 25.404 1.00 92.94 284 TYR A O 1
ATOM 2160 N N . ALA A 1 285 ? -10.620 2.522 25.550 1.00 91.44 285 ALA A N 1
ATOM 2161 C CA . ALA A 1 285 ? -10.901 3.120 24.249 1.00 91.44 285 ALA A CA 1
ATOM 2162 C C . ALA A 1 285 ? -10.765 2.084 23.126 1.00 91.44 285 ALA A C 1
ATOM 2164 O O . ALA A 1 285 ? -11.604 2.052 22.234 1.00 91.44 285 ALA A O 1
ATOM 2165 N N . ARG A 1 286 ? -9.755 1.205 23.1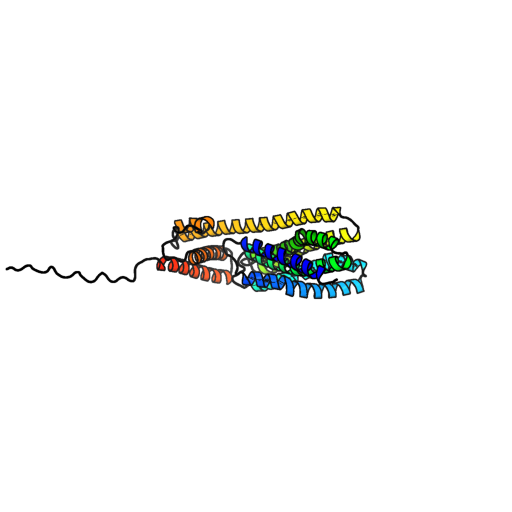91 1.00 90.81 286 ARG A N 1
ATOM 2166 C CA . ARG A 1 286 ? -9.572 0.124 22.218 1.00 90.81 286 ARG A CA 1
ATOM 2167 C C . ARG A 1 286 ? -10.736 -0.868 22.244 1.00 90.81 286 ARG A C 1
ATOM 2169 O O . ARG A 1 286 ? -11.289 -1.155 21.190 1.00 90.81 286 ARG A O 1
ATOM 2176 N N . ALA A 1 287 ? -11.131 -1.360 23.418 1.00 93.56 287 ALA A N 1
ATOM 2177 C CA . ALA A 1 287 ? -12.246 -2.298 23.555 1.00 93.56 287 ALA A CA 1
ATOM 2178 C C . ALA A 1 287 ? -13.574 -1.690 23.075 1.00 93.56 287 ALA A C 1
ATOM 2180 O O . ALA A 1 287 ? -14.345 -2.359 22.392 1.00 93.56 287 ALA A O 1
ATOM 2181 N N . ALA A 1 288 ? -13.822 -0.411 23.373 1.00 94.50 288 ALA A N 1
ATOM 2182 C CA . ALA A 1 288 ? -15.008 0.306 22.914 1.00 94.50 288 ALA A CA 1
ATOM 2183 C C . ALA A 1 288 ? -15.006 0.527 21.389 1.00 94.50 288 ALA A C 1
ATOM 2185 O O . ALA A 1 288 ? -16.015 0.281 20.732 1.00 94.50 288 ALA A O 1
ATOM 2186 N N . THR A 1 289 ? -13.874 0.933 20.806 1.00 92.94 289 THR A N 1
ATOM 2187 C CA . THR A 1 289 ? -13.728 1.064 19.347 1.00 92.94 289 THR A CA 1
ATOM 2188 C C . THR A 1 289 ? -13.939 -0.280 18.643 1.00 92.94 289 THR A C 1
ATOM 2190 O O . THR A 1 289 ? -14.712 -0.355 17.691 1.00 92.94 289 THR A O 1
ATOM 2193 N N . LEU A 1 290 ? -13.337 -1.358 19.156 1.00 92.44 290 LEU A N 1
ATOM 2194 C CA . LEU A 1 290 ? -13.529 -2.715 18.637 1.00 92.44 290 LEU A CA 1
ATOM 2195 C C . LEU A 1 290 ? -14.989 -3.165 18.750 1.00 92.44 290 LEU A C 1
ATOM 2197 O O . LEU A 1 290 ? -15.540 -3.697 17.791 1.00 92.44 290 LEU A O 1
ATOM 2201 N N . LEU A 1 291 ? -15.651 -2.909 19.884 1.00 95.12 291 LEU A N 1
ATOM 2202 C CA . LEU A 1 291 ? -17.080 -3.182 20.054 1.00 95.12 291 LEU A CA 1
ATOM 2203 C C . LEU A 1 291 ? -17.914 -2.497 18.964 1.00 95.12 291 LEU A C 1
ATOM 2205 O O . LEU A 1 291 ? -18.751 -3.144 18.334 1.00 95.12 291 LEU A O 1
ATOM 2209 N N . ALA A 1 292 ? -17.665 -1.208 18.730 1.00 94.31 292 ALA A N 1
ATOM 2210 C CA . ALA A 1 292 ? -18.360 -0.427 17.717 1.00 94.31 292 ALA A CA 1
ATOM 2211 C C . ALA A 1 292 ? -18.158 -1.004 16.306 1.00 94.31 292 ALA A C 1
ATOM 2213 O O . ALA A 1 292 ? -19.134 -1.240 15.591 1.00 94.31 292 ALA A O 1
ATOM 2214 N N . PHE A 1 293 ? -16.914 -1.309 15.926 1.00 91.50 293 PHE A N 1
ATOM 2215 C CA . PHE A 1 293 ? -16.618 -1.915 14.628 1.00 91.50 293 PHE A CA 1
ATOM 2216 C C . PHE A 1 293 ? -17.279 -3.280 14.452 1.00 91.50 293 PHE A C 1
ATOM 2218 O O . PHE A 1 293 ? -17.939 -3.510 13.438 1.00 91.50 293 PHE A O 1
ATOM 2225 N N . ARG A 1 294 ? -17.167 -4.173 15.444 1.00 93.31 294 ARG A N 1
ATOM 2226 C CA . ARG A 1 294 ? -17.760 -5.517 15.370 1.00 93.31 294 ARG A CA 1
ATOM 2227 C C . ARG A 1 294 ? -19.276 -5.471 15.286 1.00 93.31 294 ARG A C 1
ATOM 2229 O O . ARG A 1 294 ? -19.854 -6.236 14.518 1.00 93.31 294 ARG A O 1
ATOM 2236 N N . ARG A 1 295 ? -19.921 -4.538 15.992 1.00 93.94 295 ARG A N 1
ATOM 2237 C CA . ARG A 1 295 ? -21.373 -4.332 15.897 1.00 93.94 295 ARG A CA 1
ATOM 2238 C C . ARG A 1 295 ? -21.781 -3.867 14.502 1.00 93.94 295 ARG A C 1
ATOM 2240 O O . ARG A 1 295 ? -22.742 -4.393 13.944 1.00 93.94 295 ARG A O 1
ATOM 2247 N N . HIS A 1 296 ? -21.037 -2.933 13.913 1.00 92.75 296 HIS A N 1
ATOM 2248 C CA . HIS A 1 296 ? -21.291 -2.475 12.550 1.00 92.75 296 HIS A CA 1
ATOM 2249 C C . HIS A 1 296 ? -21.097 -3.587 11.508 1.00 92.75 296 HIS A C 1
ATOM 2251 O O . HIS A 1 296 ? -21.935 -3.773 10.622 1.00 92.75 296 HIS A O 1
ATOM 2257 N N . GLN A 1 297 ? -20.004 -4.345 11.627 1.00 90.44 297 GLN A N 1
ATOM 2258 C CA . GLN A 1 297 ? -19.662 -5.448 10.729 1.00 90.44 297 GLN A CA 1
ATOM 2259 C C . GLN A 1 297 ? -20.686 -6.586 10.824 1.00 90.44 297 GLN A C 1
ATOM 2261 O O . GLN A 1 297 ? -21.127 -7.080 9.788 1.00 90.44 297 GLN A O 1
ATOM 2266 N N . ALA A 1 298 ? -21.134 -6.947 12.033 1.00 90.19 298 ALA A N 1
ATOM 2267 C CA . ALA A 1 298 ? -22.136 -7.995 12.246 1.00 90.19 298 ALA A CA 1
ATOM 2268 C C . ALA A 1 298 ? -23.448 -7.711 11.494 1.00 90.19 298 ALA A C 1
ATOM 2270 O O . ALA A 1 298 ? -24.053 -8.630 10.956 1.00 90.19 298 ALA A O 1
ATOM 2271 N N . ARG A 1 299 ? -23.848 -6.435 11.370 1.00 86.69 299 ARG A N 1
ATOM 2272 C CA . ARG A 1 299 ? -25.056 -6.033 10.622 1.00 86.69 299 ARG A CA 1
ATOM 2273 C C . ARG A 1 299 ? -24.974 -6.250 9.111 1.00 86.69 299 ARG A C 1
ATOM 2275 O O . ARG A 1 299 ? -26.010 -6.296 8.457 1.00 86.69 299 ARG A O 1
ATOM 2282 N N . HIS A 1 300 ? -23.766 -6.326 8.558 1.00 84.44 300 HIS A N 1
ATOM 2283 C CA . HIS A 1 300 ? -23.532 -6.446 7.116 1.00 84.44 300 HIS A CA 1
ATOM 2284 C C . HIS A 1 300 ? -22.972 -7.816 6.713 1.00 84.44 300 HIS A C 1
ATOM 2286 O O . HIS A 1 300 ? -22.909 -8.125 5.521 1.00 84.44 300 HIS A O 1
ATOM 2292 N N . ALA A 1 301 ? -22.553 -8.621 7.689 1.00 85.06 301 ALA A N 1
ATOM 2293 C CA . ALA A 1 301 ? -22.084 -9.980 7.487 1.00 85.06 301 ALA A CA 1
ATOM 2294 C C . ALA A 1 301 ? -23.256 -10.965 7.338 1.00 85.06 301 ALA A C 1
ATOM 2296 O O . ALA A 1 301 ? -24.404 -10.667 7.660 1.00 85.06 301 ALA A O 1
ATOM 2297 N N . SER A 1 302 ? -22.958 -12.164 6.841 1.00 83.19 302 SER A N 1
ATOM 2298 C CA . SER A 1 302 ? -23.926 -13.259 6.699 1.00 83.19 302 SER A CA 1
ATOM 2299 C C . SER A 1 302 ? -23.267 -14.603 7.018 1.00 83.19 302 SER A C 1
ATOM 2301 O O . SER A 1 302 ? -22.042 -14.727 6.930 1.00 83.19 302 SER A O 1
ATOM 2303 N N . GLY A 1 303 ? -24.080 -15.596 7.394 1.00 85.62 303 GLY A N 1
ATOM 2304 C CA . GLY A 1 303 ? -23.619 -16.942 7.757 1.00 85.62 303 GLY A CA 1
ATOM 2305 C C . GLY A 1 303 ? -22.695 -16.953 8.979 1.00 85.62 303 GLY A C 1
ATOM 2306 O O . GLY A 1 303 ? -22.807 -16.096 9.854 1.00 85.62 303 GLY A O 1
ATOM 2307 N N . ASP A 1 304 ? -21.745 -17.888 8.999 1.00 85.75 304 ASP A N 1
ATOM 2308 C CA . ASP A 1 304 ? -20.816 -18.134 10.117 1.00 85.75 304 ASP A CA 1
ATOM 2309 C C . ASP A 1 304 ? -20.029 -16.886 10.554 1.00 85.75 304 ASP A C 1
ATOM 2311 O O . ASP A 1 304 ? -19.710 -16.704 11.728 1.00 85.75 304 ASP A O 1
ATOM 2315 N N . ILE A 1 305 ? -19.738 -15.979 9.615 1.00 85.50 305 ILE A N 1
ATOM 2316 C CA . ILE A 1 305 ? -19.024 -14.728 9.901 1.00 85.50 305 ILE A CA 1
ATOM 2317 C C . ILE A 1 305 ? -19.872 -13.813 10.790 1.00 85.50 305 ILE A C 1
ATOM 2319 O O . ILE A 1 305 ? -19.335 -13.181 11.699 1.00 85.50 305 ILE A O 1
ATOM 2323 N N . ALA A 1 306 ? -21.183 -13.733 10.545 1.00 88.25 306 ALA A N 1
ATOM 2324 C CA . ALA A 1 306 ? -22.077 -12.928 11.372 1.00 88.25 306 ALA A CA 1
ATOM 2325 C C . ALA A 1 306 ? -22.130 -13.478 12.804 1.00 88.25 306 ALA A C 1
ATOM 2327 O O . ALA A 1 306 ? -21.971 -12.714 13.755 1.00 88.25 306 ALA A O 1
ATOM 2328 N N . GLU A 1 307 ? -22.237 -14.800 12.960 1.00 90.19 307 GLU A N 1
ATOM 2329 C CA . GLU A 1 307 ? -22.240 -15.457 14.272 1.00 90.19 307 GLU A CA 1
ATOM 2330 C C . GLU A 1 307 ? -20.927 -15.226 15.037 1.00 90.19 307 GLU A C 1
ATOM 2332 O O . GLU A 1 307 ? -20.937 -14.867 16.221 1.00 90.19 307 GLU A O 1
ATOM 2337 N N . GLN A 1 308 ? -19.785 -15.352 14.351 1.00 89.81 308 GLN A N 1
ATOM 2338 C CA . GLN A 1 308 ? -18.480 -15.049 14.931 1.00 89.81 308 GLN A CA 1
ATOM 2339 C C . GLN A 1 308 ? -18.412 -13.591 15.411 1.00 89.81 308 GLN A C 1
ATOM 2341 O O . GLN A 1 308 ? -18.012 -13.334 16.551 1.00 89.81 308 GLN A O 1
ATOM 2346 N N . LEU A 1 309 ? -18.822 -12.633 14.572 1.00 91.88 309 LEU A N 1
ATOM 2347 C CA . LEU A 1 309 ? -18.805 -11.207 14.907 1.00 91.88 309 LEU A CA 1
ATOM 2348 C C . LEU A 1 309 ? -19.727 -10.887 16.088 1.00 91.88 309 LEU A C 1
ATOM 2350 O O . LEU A 1 309 ? -19.338 -10.124 16.969 1.00 91.88 309 LEU A O 1
ATOM 2354 N N . GLU A 1 310 ? -20.907 -11.499 16.175 1.00 93.94 310 GLU A N 1
ATOM 2355 C CA . GLU A 1 310 ? -21.788 -11.354 17.337 1.00 93.94 310 GLU A CA 1
ATOM 2356 C C . GLU A 1 310 ? -21.156 -11.895 18.627 1.00 93.94 310 GLU A C 1
ATOM 2358 O O . GLU A 1 310 ? -21.297 -11.291 19.697 1.00 93.94 310 GLU A O 1
ATOM 2363 N N . GLY A 1 311 ? -20.422 -13.009 18.543 1.00 94.50 311 GLY A N 1
ATOM 2364 C CA . GLY A 1 311 ? -19.606 -13.516 19.647 1.00 94.50 311 GLY A CA 1
ATOM 2365 C C . GLY A 1 311 ? -18.576 -12.490 20.122 1.00 94.50 311 GLY A C 1
ATOM 2366 O O . GLY A 1 311 ? -18.412 -12.271 21.326 1.00 94.50 311 GLY A O 1
ATOM 2367 N N . GLU A 1 312 ? -17.934 -11.796 19.186 1.00 94.19 312 GLU A N 1
ATOM 2368 C CA . GLU A 1 312 ? -16.981 -10.729 19.490 1.00 94.19 312 GLU A CA 1
ATOM 2369 C C . GLU A 1 312 ? -17.645 -9.481 20.074 1.00 94.19 312 GLU A C 1
ATOM 2371 O O . GLU A 1 312 ? -17.114 -8.910 21.026 1.00 94.19 312 GLU A O 1
ATOM 2376 N N . VAL A 1 313 ? -18.828 -9.093 19.586 1.00 96.12 313 VAL A N 1
ATOM 2377 C CA . VAL A 1 313 ? -19.634 -8.015 20.184 1.00 96.12 313 VAL A CA 1
ATOM 2378 C C . VAL A 1 313 ? -19.912 -8.329 21.652 1.00 96.12 313 VAL A C 1
ATOM 2380 O O . VAL A 1 313 ? -19.669 -7.489 22.519 1.00 96.12 313 VAL A O 1
ATOM 2383 N N . ARG A 1 314 ? -20.356 -9.554 21.966 1.00 96.38 314 ARG A N 1
ATOM 2384 C CA . ARG A 1 314 ? -20.591 -9.978 23.358 1.00 96.38 314 ARG A CA 1
ATOM 2385 C C . ARG A 1 314 ? -19.315 -9.898 24.197 1.00 96.38 314 ARG A C 1
ATOM 2387 O O . ARG A 1 314 ? -19.354 -9.367 25.309 1.00 96.38 314 ARG A O 1
ATOM 2394 N N . LYS A 1 315 ? -18.188 -10.371 23.656 1.00 96.12 315 LYS A N 1
ATOM 2395 C CA . LYS A 1 315 ? -16.874 -10.318 24.313 1.00 96.12 315 LYS A CA 1
ATOM 2396 C C . LYS A 1 315 ? -16.455 -8.881 24.641 1.00 96.12 315 LYS A C 1
ATOM 2398 O O . LYS A 1 315 ? -16.165 -8.593 25.799 1.00 96.12 315 LYS A O 1
ATOM 2403 N N . TYR A 1 316 ? -16.447 -7.977 23.662 1.00 96.31 316 TYR A N 1
ATOM 2404 C CA . TYR A 1 316 ? -15.991 -6.600 23.879 1.00 96.31 316 TYR A CA 1
ATOM 2405 C C . TYR A 1 316 ? -16.961 -5.790 24.743 1.00 96.31 316 TYR A C 1
ATOM 2407 O O . TYR A 1 316 ? -16.523 -4.979 25.556 1.00 96.31 316 TYR A O 1
ATOM 2415 N N . ARG A 1 317 ? -18.272 -6.060 24.663 1.00 96.62 317 ARG A N 1
ATOM 2416 C CA . ARG A 1 317 ? -19.263 -5.472 25.577 1.00 96.62 317 ARG A CA 1
ATOM 2417 C C . ARG A 1 317 ? -18.988 -5.872 27.029 1.00 96.62 317 ARG A C 1
ATOM 2419 O O . ARG A 1 317 ? -19.103 -5.044 27.931 1.00 96.62 317 ARG A O 1
ATOM 2426 N N . HIS A 1 318 ? -18.609 -7.129 27.262 1.00 95.94 318 HIS A N 1
ATOM 2427 C CA . HIS A 1 318 ? -18.202 -7.599 28.584 1.00 95.94 318 HIS A CA 1
ATOM 2428 C C . HIS A 1 318 ? -16.891 -6.946 29.047 1.00 95.94 318 HIS A C 1
ATOM 2430 O O . HIS A 1 318 ? -16.821 -6.453 30.170 1.00 95.94 318 HIS A O 1
ATOM 2436 N N . GLU A 1 319 ? -15.883 -6.873 28.177 1.00 95.31 319 GLU A N 1
ATOM 2437 C CA . GLU A 1 319 ? -14.588 -6.245 28.471 1.00 95.31 319 GLU A CA 1
ATOM 2438 C C . GLU A 1 319 ? -14.724 -4.761 28.844 1.00 95.31 319 GLU A C 1
ATOM 2440 O O . GLU A 1 319 ? -14.174 -4.326 29.855 1.00 95.31 319 GLU A O 1
ATOM 2445 N N . VAL A 1 320 ? -15.531 -4.001 28.095 1.00 95.06 320 VAL A N 1
ATOM 2446 C CA . VAL A 1 320 ? -15.870 -2.602 28.406 1.00 95.06 320 VAL A CA 1
ATOM 2447 C C . VAL A 1 320 ? -16.458 -2.474 29.814 1.00 95.06 320 VAL A C 1
ATOM 2449 O O . VAL A 1 320 ? -16.002 -1.641 30.600 1.00 95.06 320 VAL A O 1
ATOM 2452 N N . LYS A 1 321 ? -17.429 -3.325 30.166 1.00 93.81 321 LYS A N 1
ATOM 2453 C CA . LYS A 1 321 ? -18.052 -3.312 31.497 1.00 93.81 321 LYS A CA 1
ATOM 2454 C C . LYS A 1 321 ? -17.049 -3.650 32.599 1.00 93.81 321 LYS A C 1
ATOM 2456 O O . LYS A 1 321 ? -17.021 -2.960 33.614 1.00 93.81 321 LYS A O 1
ATOM 2461 N N . LEU A 1 322 ? -16.198 -4.657 32.393 1.00 93.19 322 LEU A N 1
ATOM 2462 C CA . LEU A 1 322 ? -15.160 -5.038 33.356 1.00 93.19 322 LEU A CA 1
ATOM 2463 C C . LEU A 1 322 ? -14.158 -3.907 33.611 1.00 93.19 322 LEU A C 1
ATOM 2465 O O . LEU A 1 322 ? -13.807 -3.647 34.762 1.00 93.19 322 LEU A O 1
ATOM 2469 N N . LEU A 1 323 ? -13.699 -3.230 32.554 1.00 92.75 323 LEU A N 1
ATOM 2470 C CA . LEU A 1 323 ? -12.749 -2.121 32.670 1.00 92.75 323 LEU A CA 1
ATOM 2471 C C . LEU A 1 323 ? -13.342 -0.944 33.453 1.00 92.75 323 LEU A C 1
ATOM 2473 O O . LEU A 1 323 ? -12.644 -0.352 34.272 1.00 92.75 323 LEU A O 1
ATOM 2477 N N . LEU A 1 324 ? -14.631 -0.649 33.263 1.00 90.00 324 LEU A N 1
ATOM 2478 C CA . LEU A 1 324 ? -15.339 0.383 34.027 1.00 90.00 324 LEU A CA 1
ATOM 2479 C C . LEU A 1 324 ? -15.604 -0.037 35.486 1.00 90.00 324 LEU A C 1
ATOM 2481 O O . LEU A 1 324 ? -15.514 0.792 36.389 1.00 90.00 324 LEU A O 1
ATOM 2485 N N . GLN A 1 325 ? -15.892 -1.317 35.741 1.00 86.88 325 GLN A N 1
ATOM 2486 C CA . GLN A 1 325 ? -16.151 -1.838 37.090 1.00 86.88 325 GLN A CA 1
ATOM 2487 C C . GLN A 1 325 ? -14.898 -1.884 37.970 1.00 86.88 325 GLN A C 1
ATOM 2489 O O . GLN A 1 325 ? -14.981 -1.562 39.153 1.00 86.88 325 GLN A O 1
ATOM 2494 N N . ARG A 1 326 ? -13.729 -2.226 37.409 1.00 72.81 326 ARG A N 1
ATOM 2495 C CA . ARG A 1 326 ? -12.450 -2.264 38.149 1.00 72.81 326 ARG A CA 1
ATOM 2496 C C . ARG A 1 326 ? -12.039 -0.913 38.751 1.00 72.81 326 ARG A C 1
ATOM 2498 O O . ARG A 1 326 ? -11.204 -0.890 39.646 1.00 72.81 326 ARG A O 1
ATOM 2505 N N . ALA A 1 327 ? -12.637 0.186 38.294 1.00 59.94 327 ALA A N 1
ATOM 2506 C CA . ALA A 1 327 ? -12.418 1.529 38.822 1.00 59.94 327 ALA A CA 1
ATOM 2507 C C . ALA A 1 327 ? -13.378 1.932 39.957 1.00 59.94 327 ALA A C 1
ATOM 2509 O O . ALA A 1 327 ? -13.202 2.993 40.551 1.00 59.94 327 ALA A O 1
ATOM 2510 N N . SER A 1 328 ? -14.393 1.121 40.280 1.00 52.56 328 SER A N 1
ATOM 2511 C CA . SER A 1 328 ? -15.301 1.408 41.396 1.00 52.56 328 SER A CA 1
ATOM 2512 C C . SER A 1 328 ? -14.649 1.020 42.734 1.00 52.56 328 SER A C 1
ATOM 2514 O O . SER A 1 328 ? -14.375 -0.162 42.954 1.00 52.56 328 SER A O 1
ATOM 2516 N N . PRO A 1 329 ? -14.412 1.968 43.661 1.00 49.88 329 PRO A N 1
ATOM 2517 C CA . PRO A 1 329 ? -13.757 1.693 44.935 1.00 49.88 329 PRO A CA 1
ATOM 2518 C C . PRO A 1 329 ? -14.752 1.027 45.891 1.00 49.88 329 PRO A C 1
ATOM 2520 O O . PRO A 1 329 ? -15.383 1.702 46.696 1.00 49.88 329 PRO A O 1
ATOM 2523 N N . THR A 1 330 ? -14.955 -0.290 45.793 1.00 48.66 330 THR A N 1
ATOM 2524 C CA . THR A 1 330 ? -15.876 -0.997 46.710 1.00 48.66 330 THR A CA 1
ATOM 2525 C C . THR A 1 330 ? -15.401 -2.351 47.225 1.00 48.66 330 THR A C 1
ATOM 2527 O O . THR A 1 330 ? -16.203 -3.054 47.821 1.00 48.66 330 THR A O 1
ATOM 2530 N N . HIS A 1 331 ? -14.114 -2.704 47.144 1.00 47.75 331 HIS A N 1
ATOM 2531 C CA . HIS A 1 331 ? -13.596 -3.822 47.947 1.00 47.75 331 HIS A CA 1
ATOM 2532 C C . HIS A 1 331 ? -12.148 -3.593 48.390 1.00 47.75 331 HIS A C 1
ATOM 2534 O O . HIS A 1 331 ? -11.220 -3.867 47.636 1.00 47.75 331 HIS A O 1
ATOM 2540 N N . GLY A 1 332 ? -11.955 -3.124 49.632 1.00 43.75 332 GLY A N 1
ATOM 2541 C CA . GLY A 1 332 ? -10.646 -3.222 50.288 1.00 43.75 332 GLY A CA 1
ATOM 2542 C C . GLY A 1 332 ? -10.249 -2.125 51.276 1.00 43.75 332 GLY A C 1
ATOM 2543 O O . GLY A 1 332 ? -9.096 -1.718 51.259 1.00 43.75 332 GLY A O 1
ATOM 2544 N N . ALA A 1 333 ? -11.137 -1.657 52.154 1.00 42.84 333 ALA A N 1
ATOM 2545 C CA . ALA A 1 333 ? -10.698 -1.047 53.412 1.00 42.84 333 ALA A CA 1
ATOM 2546 C C . ALA A 1 333 ? -11.622 -1.541 54.536 1.00 42.84 333 ALA A C 1
ATOM 2548 O O . ALA A 1 333 ? -12.829 -1.294 54.459 1.00 42.84 333 ALA A O 1
ATOM 2549 N N . PRO A 1 334 ? -11.115 -2.276 55.546 1.00 49.75 334 PRO A N 1
ATOM 2550 C CA . PRO A 1 334 ? -11.899 -2.542 56.742 1.00 49.75 334 PRO A CA 1
ATOM 2551 C C . PRO A 1 334 ? -12.217 -1.205 57.429 1.00 49.75 334 PRO A C 1
ATOM 2553 O O . PRO A 1 334 ? -11.390 -0.288 57.369 1.00 49.75 334 PRO A O 1
ATOM 2556 N N . PRO A 1 335 ? -13.384 -1.065 58.084 1.00 53.16 335 PRO A N 1
ATOM 2557 C CA . PRO A 1 335 ? -13.661 0.118 58.886 1.00 53.16 335 PRO A CA 1
ATOM 2558 C C . PRO A 1 335 ? -12.546 0.293 59.932 1.00 53.16 335 PRO A C 1
ATOM 2560 O O . PRO A 1 335 ? -12.062 -0.711 60.467 1.00 53.16 335 PRO A O 1
ATOM 2563 N N . PRO A 1 336 ? -12.107 1.533 60.218 1.00 49.44 336 PRO A N 1
ATOM 2564 C CA . PRO A 1 336 ? -11.090 1.768 61.232 1.00 49.44 336 PRO A CA 1
ATOM 2565 C C . PRO A 1 336 ? -11.552 1.153 62.555 1.00 49.44 336 PRO A C 1
ATOM 2567 O O . PRO A 1 336 ? -12.675 1.391 63.007 1.00 49.44 336 PRO A O 1
ATOM 2570 N N . ALA A 1 337 ? -10.691 0.313 63.134 1.00 54.53 337 ALA A N 1
ATOM 2571 C CA . ALA A 1 337 ? -10.925 -0.316 64.422 1.00 54.53 337 ALA A CA 1
ATOM 2572 C C . ALA A 1 337 ? -11.245 0.760 65.469 1.00 54.53 337 ALA A C 1
ATOM 2574 O O . ALA A 1 337 ? -10.614 1.819 65.494 1.00 54.53 337 ALA A O 1
ATOM 2575 N N . GLY A 1 338 ? -12.267 0.481 66.279 1.00 47.28 338 GLY A N 1
ATOM 2576 C CA . GLY A 1 338 ? -12.874 1.411 67.222 1.00 47.28 338 GLY A CA 1
ATOM 2577 C C . GLY A 1 338 ? -11.867 2.199 68.056 1.00 47.28 338 GLY A C 1
ATOM 2578 O O . GLY A 1 338 ? -10.871 1.666 68.545 1.00 47.28 338 GLY A O 1
ATOM 2579 N N . GLY A 1 339 ? -12.165 3.488 68.223 1.00 54.91 339 GLY A N 1
ATOM 2580 C CA . GLY A 1 339 ? -11.458 4.350 69.161 1.00 54.91 339 GLY A CA 1
ATOM 2581 C C . GLY A 1 339 ? -11.527 3.803 70.596 1.00 54.91 339 GLY A C 1
ATOM 2582 O O . GLY A 1 339 ? -12.471 3.085 70.942 1.00 54.91 339 GLY A O 1
ATOM 2583 N N . PRO A 1 340 ? -10.532 4.125 71.439 1.00 60.53 340 PRO A N 1
ATOM 2584 C CA . PRO A 1 340 ? -10.490 3.650 72.815 1.00 60.53 340 PRO A CA 1
ATOM 2585 C C . PRO A 1 340 ? -11.633 4.271 73.640 1.00 60.53 340 PRO A C 1
ATOM 2587 O O . PRO A 1 340 ? -12.072 5.387 73.343 1.00 60.53 340 PRO A O 1
ATOM 2590 N N . PRO A 1 341 ? -12.131 3.573 74.678 1.00 57.53 341 PRO A N 1
ATOM 2591 C CA . PRO A 1 341 ? -13.236 4.064 75.491 1.00 57.53 341 PRO A CA 1
ATOM 2592 C C . PRO A 1 341 ? -12.820 5.310 76.295 1.00 57.53 341 PRO A C 1
ATOM 2594 O O . PRO A 1 341 ? -11.635 5.483 76.597 1.00 57.53 341 PRO A O 1
ATOM 2597 N N . PRO A 1 342 ? -13.773 6.179 76.678 1.00 50.12 342 PRO A N 1
ATOM 2598 C CA . PRO A 1 342 ? -13.466 7.367 77.458 1.00 50.12 342 PRO A CA 1
ATOM 2599 C C . PRO A 1 342 ? -12.998 6.956 78.859 1.00 50.12 342 PRO A C 1
ATOM 2601 O O . PRO A 1 342 ? -13.751 6.378 79.642 1.00 50.12 342 PRO A O 1
ATOM 2604 N N . GLY A 1 343 ? -11.732 7.251 79.161 1.00 49.81 343 GLY A N 1
ATOM 2605 C CA . GLY A 1 343 ? -11.145 7.066 80.483 1.00 49.81 343 GLY A CA 1
ATOM 2606 C C . GLY A 1 343 ? -11.848 7.947 81.513 1.00 49.81 343 GLY A C 1
ATOM 2607 O O . GLY A 1 343 ? -11.835 9.175 81.413 1.00 49.81 343 GLY A O 1
ATOM 2608 N N . GLY A 1 344 ? -12.471 7.302 82.498 1.00 45.34 344 GLY A N 1
ATOM 2609 C CA . GLY A 1 344 ? -13.079 7.951 83.650 1.00 45.34 344 GLY A CA 1
ATOM 2610 C C . GLY A 1 344 ? -12.039 8.676 84.502 1.00 45.34 344 GLY A C 1
ATOM 2611 O O . GLY A 1 344 ? -10.997 8.123 84.846 1.00 45.34 344 GLY A O 1
ATOM 2612 N N . ARG A 1 345 ? -12.350 9.922 84.864 1.00 45.53 345 ARG A N 1
ATOM 2613 C CA . ARG A 1 345 ? -11.668 10.665 85.925 1.00 45.53 345 ARG A CA 1
ATOM 2614 C C . ARG A 1 345 ? -12.289 10.299 87.277 1.00 45.53 345 ARG A C 1
ATOM 2616 O O . ARG A 1 345 ? -13.423 10.675 87.546 1.00 45.53 345 ARG A O 1
ATOM 2623 N N . TRP A 1 346 ? -11.503 9.645 88.123 1.00 47.19 346 TRP A N 1
ATOM 2624 C CA . TRP A 1 346 ? -11.543 9.739 89.587 1.00 47.19 346 TRP A CA 1
ATOM 2625 C C . TRP A 1 346 ? -10.143 10.271 89.950 1.00 47.19 346 TRP A C 1
ATOM 2627 O O . TRP A 1 346 ? -9.160 9.741 89.448 1.00 47.19 346 TRP A O 1
ATOM 2637 N N . GLY A 1 347 ? -9.958 11.441 90.558 1.00 49.59 347 GLY A N 1
ATOM 2638 C CA . GLY A 1 347 ? -10.358 11.771 91.920 1.00 49.59 347 GLY A CA 1
ATOM 2639 C C . GLY A 1 347 ? -9.160 11.511 92.838 1.00 49.59 347 GLY A C 1
ATOM 2640 O O . GLY A 1 347 ? -8.977 10.364 93.218 1.00 49.59 347 GLY A O 1
ATOM 2641 N N . HIS A 1 348 ? -8.334 12.539 93.083 1.00 44.12 348 HIS A N 1
ATOM 2642 C CA . HIS A 1 348 ? -7.637 12.890 94.335 1.00 44.12 348 HIS A CA 1
ATOM 2643 C C . HIS A 1 348 ? -6.717 14.094 94.116 1.00 44.12 348 HIS A C 1
ATOM 2645 O O . HIS A 1 348 ? -5.984 14.098 93.101 1.00 44.12 348 HIS A O 1
#

Nearest PDB structures (foldseek):
  8otz-assembly1_F3  TM=2.214E-01  e=5.268E+00  Bos taurus
  6kpt-assembly1_B  TM=2.024E-01  e=4.643E+00  Mycolicibacterium smegmatis

Foldseek 3Di:
DQPVQLVVLLCLLPVLLVVVLVVLQVLDDQARFDVVLLVVLLQQLQPQLQVQLVVQLVVVLVVCCVPVNDVRSLQCSQQPSSLLRNLVRSCVVVVVCLPPPRLQALSSLLSSLLSSLSSNLSNVSSVVLSVCCVPVNDVSSVVSSVLSSLFVSLLSSLLRSQLRSLLRHCSQADPCSNPVNSNVVSSVSSSVSSSQQSNLVSCCVVPVPVVSNVVNSVVSVVSSVVSVVVSVVRLVVLLVQLLVQLCVCCVVVLDPNLLSVQLSPSVSLVDPPSAAPPQPSVQLSNLSSLLSSLVVSLVNHDDPSNVVSVVSNVVSSVVNNVSNVSRDPDDDDDDPDDDDDDDDDDDD

Sequence (348 aa):
MSILILIPAAIAGIVPMLIAVTVIYWLDRYEREPWWLVALVFLWGAIGGTGFGCFCNSTIIAGVDTVLGADAANWIGPVIVAPLVEEVTKIIPLFALIFLRHFDNATDGLIYGAAAGLGFAMTENIMYFYQVGSSAGFLAMVTNILIRTLFTAQVHFAASACWGFVLGLARYRHPALRWLVAPPVGYAAAVTIHAFWNGSATYSSLNGALDVQAGACVLITCIGAFVLALAQLSLFMEHRVIKAELLAEASDGTLPLAHADIIPYWLKRVSSDWAPPGVDKNAYARAATLLAFRRHQARHASGDIAEQLEGEVRKYRHEVKLLLQRASPTHGAPPPAGGPPPGGRWGH

Secondary structure (DSSP, 8-state):
--HHHHHHHHHHHHHHHHHHHHHHHHH--SSPPPHHHHHHHHHIIIIIIHHHHHHHHHHHHHHHHHHH-HHHHHHHIIIIIHHHHHHHHHHHHHHHHTTSTT--SHHHHHHHHHHHHHHHHHHHHHHHHHHHHHHH-HHHHHHHHHHIIIIIHHHHHHHHHHHHHHHHHHTTS-HHIIIIIHHHHHHHHHHHHHHHHHHHHHHHHHH--HHHHHHHHHHHHHHHHHHHHHHHHHHHHHHHHHHHHHHHHHHTTSS-HHHHTTTT-HHHHTSSSSS-TT--HHHHHHHHHHHHHHHHHHTT--THHHHHHHHHHHHHHHHHHHHHHTTS--SS-PPPP-PPP-------

pLDDT: mean 90.73, std 11.88, range [42.84, 98.75]

Radius of gyration: 27.63 Å; Cα contacts (8 Å, |Δi|>4): 460; chains: 1; bounding box: 63×34×125 Å

Solvent-accessible surface area (backbone atoms only — not comparable to full-atom values): 17588 Å² total; per-residue (Å²): 128,63,65,83,37,43,54,56,18,45,49,64,16,44,53,59,34,56,51,49,47,50,55,53,60,61,67,52,80,84,74,66,68,62,65,67,56,45,49,49,37,17,49,34,3,32,48,52,12,39,50,55,23,52,53,52,40,55,54,53,31,53,50,38,26,75,75,65,32,61,75,48,23,68,46,45,26,57,30,48,47,37,24,59,47,33,57,52,44,33,46,54,63,55,74,58,39,65,76,41,99,79,33,82,34,35,56,46,18,23,48,44,18,25,21,7,16,29,19,25,34,22,47,52,41,24,54,52,28,33,51,37,22,71,76,64,32,65,70,50,17,52,55,48,46,54,50,38,62,68,42,51,30,39,38,34,20,42,17,33,14,48,24,23,21,34,43,18,65,18,66,59,42,60,66,61,49,38,67,70,42,23,50,59,53,14,46,53,53,18,29,50,53,35,19,51,51,35,41,34,50,50,47,20,70,77,68,70,36,60,66,55,37,53,52,47,49,53,51,50,52,50,49,41,54,48,50,52,48,50,47,52,50,44,54,50,51,50,42,53,49,34,34,55,40,30,46,52,39,21,74,73,66,61,43,60,58,74,43,33,76,27,63,65,36,67,81,61,58,71,54,86,78,76,59,65,71,81,43,60,61,67,63,41,45,49,32,48,48,50,26,18,49,30,50,57,48,30,76,62,30,64,71,72,61,19,57,53,27,49,53,47,26,55,51,25,52,50,50,38,40,50,47,59,52,73,37,57,95,79,86,88,75,80,78,81,77,79,78,81,77,86,80,80,88,78,90,133